Protein AF-A0A7R9TFL1-F1 (afdb_monomer_lite)

Organism: Micromonas pusilla (NCBI:txid38833)

Secondary structure (DSSP, 8-state):
-PPPEEEEEEETT-----HHHHH-TT--S---S-EEEEEETT---HHHHHTT---EEEEEEE-TTBSS-EE-HHHHHHTTPPEEEEEPPEEETTEEEPPEEEEEEEEEEE-SS-SS---EEEEEEEEE-----TTSSEEE-HHHHTTSSEEEEE--SSGGG-EEEEEEE--HHHHTTTSS----PPEEPTTS-EEEEEEETTEEEEEE--SS-SS----HHHHHHTT---TT---S------EEEEEE--GGG-STT-SS---HHHHHHHHHHHHHHHHHHHHHHTSSS-EEEEEEE--EE-STTTGGGGGGPPTT-EE-HHHHHHHHHHHHTT--GGGTTEEEETTSPBPP-

InterPro domains:
  IPR002347 Short-chain dehydrogenase/reductase SDR [PF00106] (253-311)
  IPR002347 Short-chain dehydrogenase/reductase SDR [PR00081] (118-135)
  IPR002347 Short-chain dehydrogenase/reductase SDR [PR00081] (266-285)
  IPR002347 Short-chain dehydrogenase/reductase SDR [PR00081] (289-306)
  IPR021109 Aspartic peptidase domain superfamily [G3DSA:2.40.70.10] (24-159)
  IPR021109 Aspartic peptidase domain superfamily [SSF50630] (193-229)
  IPR036291 NAD(P)-binding domain superfamily [SSF51735] (239-353)
  IPR051468 Fungal Secondary Metabolite SDRs [PTHR43544] (238-353)

Foldseek 3Di:
DDDFAFADKDFAPPDPDFPLCVQDVDFDPDQQFRKFKKKLQAWDFPVCVVVVHGIGIFIAGEWQQFAFWEFEPSLCVRRVWDFPAKAPWAAGPVGIFHIATKTWSAWIWTDDDDDPHTDIDGRHIHGHGNDDDRSGRTYHYPVNLVCAQHKDWDCDPDRRGTMIITTNHDDVVVVVVVPDDDDDDWDQDPRRFTWDWDAAQNDIDTATPTSGHPDRDDDPVRCVVSVNPDPDPPDDDPFDDAAEAEAEAALLLAPPPPPDDDPVVNNVVRVVVLVVQLVLLVVQLPDPRRYAYEYEHLFAEPDPVCVVPCPPQDPPRYHYPVLSVVLVVVVRVPDGNVCGSFYAYSVRHGRHD

Sequence (353 aa):
MSTPVRGASQRAGDNSGGVASALTSAAGAGSVYVAITLGLPDRSTKSQRERGVKGVELDFCVDTACSTNFILPQVAYGLDMQIVGTSPAGQGATGAVSAGQEMLLGTAKLGGNGDDGVAAITGLSAGVVPVPAPGTAGILGRSFLNCFGAVAFEWGGDRERARVDFWQAFDYAEAEKEGGLEIFALNELPCGLLAVGVTVNGVSMPALVDTGAPQTIINKAAAERAGVVVGGESGESGGGCHAIVANLSARVSSVGDNGMGGWYAYRASKTALNQLTKNMSIEFGRKKHPVAFVLLHPGTVATDLSAPFRRNVPEGKLFSVERAASQLLGIIGKKRLADSGTFVDWQDETIVW

pLDDT: mean 79.29, std 15.96, range [31.75, 98.38]

Structure (mmCIF, N/CA/C/O backbone):
data_AF-A0A7R9TFL1-F1
#
_entry.id   AF-A0A7R9TFL1-F1
#
loop_
_atom_site.group_PDB
_atom_site.id
_atom_site.type_symbol
_atom_site.label_atom_id
_atom_site.label_alt_id
_atom_site.label_comp_id
_atom_site.label_asym_id
_atom_site.label_entity_id
_atom_site.label_seq_id
_atom_site.pdbx_PDB_ins_code
_atom_site.Cartn_x
_atom_site.Cartn_y
_atom_site.Cartn_z
_atom_site.occupancy
_atom_site.B_iso_or_equiv
_atom_site.auth_seq_id
_atom_site.auth_comp_id
_atom_site.auth_asym_id
_atom_site.auth_atom_id
_atom_site.pdbx_PDB_model_num
ATOM 1 N N . MET A 1 1 ? 46.630 4.840 -1.457 1.00 43.94 1 MET A N 1
ATOM 2 C CA . MET A 1 1 ? 45.322 5.269 -0.933 1.00 43.94 1 MET A CA 1
ATOM 3 C C . MET A 1 1 ? 44.539 5.796 -2.115 1.00 43.94 1 MET A C 1
ATOM 5 O O . MET A 1 1 ? 44.926 6.810 -2.678 1.00 43.94 1 MET A O 1
ATOM 9 N N . SER A 1 2 ? 43.580 5.017 -2.609 1.00 49.16 2 SER A N 1
ATOM 10 C CA . SER A 1 2 ? 42.678 5.449 -3.677 1.00 49.16 2 SER A CA 1
ATOM 11 C C . SER A 1 2 ? 41.547 6.241 -3.039 1.00 49.16 2 SER A C 1
ATOM 13 O O . SER A 1 2 ? 40.861 5.703 -2.176 1.00 49.16 2 SER A O 1
ATOM 15 N N . THR A 1 3 ? 41.363 7.491 -3.449 1.00 53.59 3 THR A N 1
ATOM 16 C CA . THR A 1 3 ? 40.237 8.323 -3.017 1.00 53.59 3 THR A CA 1
ATOM 17 C C . THR A 1 3 ? 38.915 7.582 -3.267 1.00 53.59 3 THR A C 1
ATOM 19 O O . THR A 1 3 ? 38.760 7.022 -4.359 1.00 53.59 3 THR A O 1
ATOM 22 N N . PRO A 1 4 ? 37.968 7.558 -2.309 1.00 62.03 4 PRO A N 1
ATOM 23 C CA . PRO A 1 4 ? 36.635 7.003 -2.526 1.00 62.03 4 PRO A CA 1
ATOM 24 C C . PRO A 1 4 ? 36.009 7.582 -3.799 1.00 62.03 4 PRO A C 1
ATOM 26 O O . PRO A 1 4 ? 35.970 8.800 -3.987 1.00 62.03 4 PRO A O 1
ATOM 29 N N . VAL A 1 5 ? 35.535 6.715 -4.694 1.00 64.56 5 VAL A N 1
ATOM 30 C CA . VAL A 1 5 ? 34.951 7.148 -5.970 1.00 64.56 5 VAL A CA 1
ATOM 31 C C . VAL A 1 5 ? 33.444 7.235 -5.789 1.00 64.56 5 VAL A C 1
ATOM 33 O O . VAL A 1 5 ? 32.740 6.217 -5.815 1.00 64.56 5 VAL A O 1
ATOM 36 N N . ARG A 1 6 ? 32.944 8.461 -5.586 1.00 64.94 6 ARG A N 1
ATOM 37 C CA . ARG A 1 6 ? 31.503 8.732 -5.603 1.00 64.94 6 ARG A CA 1
ATOM 38 C C . ARG A 1 6 ? 30.958 8.344 -6.973 1.00 64.94 6 ARG A C 1
ATOM 40 O O . ARG A 1 6 ? 31.435 8.822 -7.996 1.00 64.94 6 ARG A O 1
ATOM 47 N N . GLY A 1 7 ? 30.012 7.414 -6.959 1.00 61.94 7 GLY A N 1
ATOM 48 C CA . GLY A 1 7 ? 29.455 6.792 -8.146 1.00 61.94 7 GLY A CA 1
ATOM 49 C C . GLY A 1 7 ? 28.298 7.586 -8.723 1.00 61.94 7 GLY A C 1
ATOM 50 O O . GLY A 1 7 ? 28.309 7.787 -9.922 1.00 61.94 7 GLY A O 1
ATOM 51 N N . ALA A 1 8 ? 27.323 7.984 -7.899 1.00 72.25 8 ALA A N 1
ATOM 52 C CA . ALA A 1 8 ? 26.168 8.808 -8.277 1.00 72.25 8 ALA A CA 1
ATOM 53 C C . ALA A 1 8 ? 25.414 9.304 -7.026 1.00 72.25 8 ALA A C 1
ATOM 55 O O . ALA A 1 8 ? 25.633 8.809 -5.918 1.00 72.25 8 ALA A O 1
ATOM 56 N N . SER A 1 9 ? 24.494 10.250 -7.211 1.00 71.19 9 SER A N 1
ATOM 57 C CA . SER A 1 9 ? 23.617 10.800 -6.171 1.00 71.19 9 SER A CA 1
ATOM 58 C C . SER A 1 9 ? 22.234 11.074 -6.755 1.00 71.19 9 SER A C 1
ATOM 60 O O . SER A 1 9 ? 22.153 11.658 -7.831 1.00 71.19 9 SER A O 1
ATOM 62 N N . GLN A 1 10 ? 21.159 10.749 -6.036 1.00 72.94 10 GLN A N 1
ATOM 63 C CA . GLN A 1 10 ? 19.792 11.132 -6.421 1.00 72.94 10 GLN A CA 1
ATOM 64 C C . GLN A 1 10 ? 18.999 11.654 -5.219 1.00 72.94 10 GLN A C 1
ATOM 66 O O . GLN A 1 10 ? 19.138 11.136 -4.108 1.00 72.94 10 GLN A O 1
ATOM 71 N N . ARG A 1 11 ? 18.172 12.682 -5.440 1.00 67.69 11 ARG A N 1
ATOM 72 C CA . ARG A 1 11 ? 17.227 13.202 -4.442 1.00 67.69 11 ARG A CA 1
ATOM 73 C C . ARG A 1 11 ? 15.836 12.633 -4.677 1.00 67.69 11 ARG A C 1
ATOM 75 O O . ARG A 1 11 ? 15.420 12.431 -5.816 1.00 67.69 11 ARG A O 1
ATOM 82 N N . ALA A 1 12 ? 15.103 12.418 -3.593 1.00 58.38 12 ALA A N 1
ATOM 83 C CA . ALA A 1 12 ? 13.694 12.078 -3.670 1.00 58.38 12 ALA A CA 1
ATOM 84 C C . ALA A 1 12 ? 12.911 13.266 -4.257 1.00 58.38 12 ALA A C 1
ATOM 86 O O . ALA A 1 12 ? 12.915 14.352 -3.687 1.00 58.38 12 ALA A O 1
ATOM 87 N N . GLY A 1 13 ? 12.223 13.059 -5.384 1.00 51.22 13 GLY A N 1
ATOM 88 C CA . GLY A 1 13 ? 11.325 14.064 -5.966 1.00 51.22 13 GLY A CA 1
ATOM 89 C C . GLY A 1 13 ? 11.868 14.880 -7.145 1.00 51.22 13 GLY A C 1
ATOM 90 O O . GLY A 1 13 ? 11.082 15.616 -7.733 1.00 51.22 13 GLY A O 1
ATOM 91 N N . ASP A 1 14 ? 13.119 14.690 -7.586 1.00 47.59 14 ASP A N 1
ATOM 92 C CA . ASP A 1 14 ? 13.674 15.321 -8.811 1.00 47.59 14 ASP A CA 1
ATOM 93 C C . ASP A 1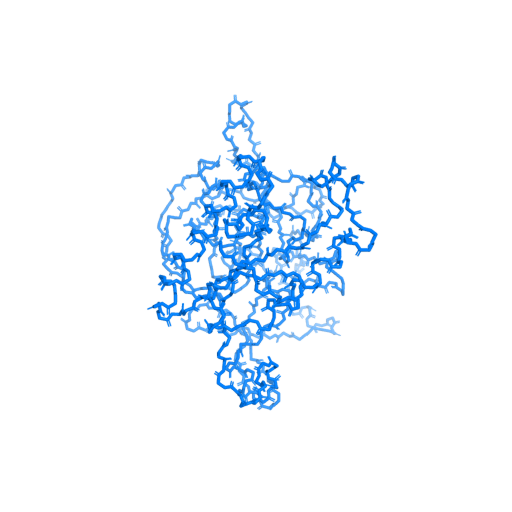 14 ? 13.081 14.741 -10.127 1.00 47.59 14 ASP A C 1
ATOM 95 O O . ASP A 1 14 ? 13.621 14.902 -11.224 1.00 47.59 14 ASP A O 1
ATOM 99 N N . ASN A 1 15 ? 11.929 14.069 -10.039 1.00 50.97 15 ASN A N 1
ATOM 100 C CA . ASN A 1 15 ? 11.308 13.337 -11.134 1.00 50.97 15 ASN A CA 1
ATOM 101 C C . ASN A 1 15 ? 10.737 14.263 -12.207 1.00 50.97 15 ASN A C 1
ATOM 103 O O . ASN A 1 15 ? 9.603 14.743 -12.130 1.00 50.97 15 ASN A O 1
ATOM 107 N N . SER A 1 16 ? 11.484 14.400 -13.297 1.00 41.16 16 SER A N 1
ATOM 108 C CA . SER A 1 16 ? 10.982 14.918 -14.565 1.00 41.16 16 SER A CA 1
ATOM 109 C C . SER A 1 16 ? 10.258 13.816 -15.359 1.00 41.16 16 SER A C 1
ATOM 111 O O . SER A 1 16 ? 10.758 13.281 -16.337 1.00 41.16 16 SER A O 1
ATOM 113 N N . GLY A 1 17 ? 9.033 13.466 -14.951 1.00 46.97 17 GLY A N 1
ATOM 114 C CA . GLY A 1 17 ? 8.063 12.808 -15.847 1.00 46.97 17 GLY A CA 1
ATOM 115 C C . GLY A 1 17 ? 8.455 11.434 -16.419 1.00 46.97 17 GLY A C 1
ATOM 116 O O . GLY A 1 17 ? 8.302 11.202 -17.620 1.00 46.97 17 GLY A O 1
ATOM 117 N N . GLY A 1 18 ? 8.908 10.507 -15.570 1.00 46.00 18 GLY A N 1
ATOM 118 C CA . GLY A 1 18 ? 9.269 9.141 -15.961 1.00 46.00 18 GLY A CA 1
ATOM 119 C C . GLY A 1 18 ? 8.111 8.309 -16.541 1.00 46.00 18 GLY A C 1
ATOM 120 O O . GLY A 1 18 ? 6.936 8.455 -16.180 1.00 46.00 18 GLY A O 1
ATOM 121 N N . VAL A 1 19 ? 8.465 7.366 -17.422 1.00 50.53 19 VAL A N 1
ATOM 122 C CA . VAL A 1 19 ? 7.563 6.483 -18.195 1.00 50.53 19 VAL A CA 1
ATOM 123 C C . VAL A 1 19 ? 6.693 5.593 -17.286 1.00 50.53 19 VAL A C 1
ATOM 125 O O . VAL A 1 19 ? 5.610 5.156 -17.681 1.00 50.53 19 VAL A O 1
ATOM 128 N N . ALA A 1 20 ? 7.126 5.372 -16.040 1.00 43.72 20 ALA A N 1
ATOM 129 C CA . ALA A 1 20 ? 6.376 4.638 -15.023 1.00 43.72 20 ALA A CA 1
ATOM 130 C C . ALA A 1 20 ? 5.015 5.290 -14.703 1.00 43.72 20 ALA A C 1
ATOM 132 O O . ALA A 1 20 ? 4.026 4.572 -14.542 1.00 43.72 20 ALA A O 1
ATOM 133 N N . SER A 1 21 ? 4.924 6.626 -14.707 1.00 42.88 21 SER A N 1
ATOM 134 C CA . SER A 1 21 ? 3.665 7.356 -14.470 1.00 42.88 21 SER A CA 1
ATOM 135 C C . SER A 1 21 ? 2.638 7.169 -15.598 1.00 42.88 21 SER A C 1
ATOM 137 O O . SER A 1 21 ? 1.439 7.099 -15.345 1.00 42.88 21 SER A O 1
ATOM 139 N N . ALA A 1 22 ? 3.099 7.007 -16.845 1.00 44.72 22 ALA A N 1
ATOM 140 C CA . ALA A 1 22 ? 2.239 6.777 -18.008 1.00 44.72 22 ALA A CA 1
ATOM 141 C C . ALA A 1 22 ? 1.742 5.321 -18.107 1.00 44.72 22 ALA A C 1
ATOM 143 O O . ALA A 1 22 ? 0.690 5.062 -18.690 1.00 44.72 22 ALA A O 1
ATOM 144 N N . LEU A 1 23 ? 2.494 4.368 -17.543 1.00 45.16 23 LEU A N 1
ATOM 145 C CA . LEU A 1 23 ? 2.168 2.935 -17.538 1.00 45.16 23 LEU A CA 1
ATOM 146 C C . LEU A 1 23 ? 1.362 2.497 -16.306 1.00 45.16 23 LEU A C 1
ATOM 148 O O . LEU A 1 23 ? 0.775 1.415 -16.311 1.00 45.16 23 LEU A O 1
ATOM 152 N N . THR A 1 24 ? 1.324 3.315 -15.254 1.00 44.97 24 THR A N 1
ATOM 153 C CA . THR A 1 24 ? 0.598 3.039 -14.011 1.00 44.97 24 THR A CA 1
ATOM 154 C C . THR A 1 24 ? -0.512 4.078 -13.852 1.00 44.97 24 THR A C 1
ATOM 156 O O . THR A 1 24 ? -0.327 5.143 -13.278 1.00 44.97 24 THR A O 1
ATOM 159 N N . SER A 1 25 ? -1.695 3.805 -14.407 1.00 34.78 25 SER A N 1
ATOM 160 C CA . SER A 1 25 ? -2.827 4.748 -14.491 1.00 34.78 25 SER A CA 1
ATOM 161 C C . SER A 1 25 ? -3.487 5.113 -13.140 1.00 34.78 25 SER A C 1
ATOM 163 O O . SER A 1 25 ? -4.703 5.287 -13.087 1.00 34.78 25 SER A O 1
ATOM 165 N N . ALA A 1 26 ? -2.742 5.177 -12.032 1.00 36.78 26 ALA A N 1
ATOM 166 C CA . ALA A 1 26 ? -3.296 5.324 -10.684 1.00 36.78 26 ALA A CA 1
ATOM 167 C C . ALA A 1 26 ? -2.352 5.948 -9.630 1.00 36.78 26 ALA A C 1
ATOM 169 O O . ALA A 1 26 ? -2.562 5.728 -8.438 1.00 36.78 26 ALA A O 1
ATOM 170 N N . ALA A 1 27 ? -1.324 6.715 -10.001 1.00 36.03 27 ALA A N 1
ATOM 171 C CA . ALA A 1 27 ? -0.461 7.357 -9.004 1.00 36.03 27 ALA A CA 1
ATOM 172 C C . ALA A 1 27 ? -0.928 8.791 -8.695 1.00 36.03 27 ALA A C 1
ATOM 174 O O . ALA A 1 27 ? -0.616 9.734 -9.420 1.00 36.03 27 ALA A O 1
ATOM 175 N N . GLY A 1 28 ? -1.702 8.956 -7.618 1.00 33.22 28 GLY A N 1
ATOM 176 C CA . GLY A 1 28 ? -1.888 10.262 -6.980 1.00 33.22 28 GLY A CA 1
ATOM 177 C C . GLY A 1 28 ? -0.568 10.779 -6.392 1.00 33.22 28 GLY A C 1
ATOM 178 O O . GLY A 1 28 ? 0.325 9.994 -6.073 1.00 33.22 28 GLY A O 1
ATOM 179 N N . ALA A 1 29 ? -0.441 12.100 -6.257 1.00 31.75 29 ALA A N 1
ATOM 180 C CA . ALA A 1 29 ? 0.729 12.736 -5.659 1.00 31.75 29 ALA A CA 1
ATOM 181 C C . ALA A 1 29 ? 0.957 12.235 -4.219 1.00 31.75 29 ALA A C 1
ATOM 183 O O . ALA A 1 29 ? 0.053 12.305 -3.386 1.00 31.75 29 ALA A O 1
ATOM 184 N N . GLY A 1 30 ? 2.174 11.753 -3.944 1.00 42.53 30 GLY A N 1
ATOM 185 C CA . GLY A 1 30 ? 2.625 11.343 -2.613 1.00 42.53 30 GLY A CA 1
ATOM 186 C C . GLY A 1 30 ? 3.050 9.877 -2.520 1.00 42.53 30 GLY A C 1
ATOM 187 O O . GLY A 1 30 ? 2.452 9.114 -1.763 1.00 42.53 30 GLY A O 1
ATOM 188 N N . SER A 1 31 ? 4.101 9.473 -3.245 1.00 45.41 31 SER A N 1
ATOM 189 C CA . SER A 1 31 ? 4.807 8.241 -2.874 1.00 45.41 31 SER A CA 1
ATOM 190 C C . SER A 1 31 ? 5.497 8.461 -1.526 1.00 45.41 31 SER A C 1
ATOM 192 O O . SER A 1 31 ? 6.178 9.460 -1.309 1.00 45.41 31 SER A O 1
ATOM 194 N N . VAL A 1 32 ? 5.267 7.539 -0.596 1.00 51.12 32 VAL A N 1
ATOM 195 C CA . VAL A 1 32 ? 5.825 7.535 0.766 1.00 51.12 32 VAL A CA 1
ATOM 196 C C . VAL A 1 32 ? 7.245 6.934 0.786 1.00 51.12 32 VAL A C 1
ATOM 198 O O . VAL A 1 32 ? 7.945 7.051 1.787 1.00 51.12 32 VAL A O 1
ATOM 201 N N . TYR A 1 33 ? 7.669 6.327 -0.326 1.00 62.47 33 TYR A N 1
ATOM 202 C CA . TYR A 1 33 ? 8.901 5.556 -0.480 1.00 62.47 33 TYR A CA 1
ATOM 203 C C . TYR A 1 33 ? 10.007 6.389 -1.132 1.00 62.47 33 TYR A C 1
ATOM 205 O O . TYR A 1 33 ? 9.731 7.184 -2.033 1.00 62.47 33 TYR A O 1
ATOM 213 N N . VAL A 1 34 ? 11.267 6.154 -0.746 1.00 69.19 34 VAL A N 1
ATOM 214 C CA . VAL A 1 34 ? 12.402 6.648 -1.537 1.00 69.19 34 VAL A CA 1
ATOM 215 C C . VAL A 1 34 ? 12.450 5.883 -2.845 1.00 69.19 34 VAL A C 1
ATOM 217 O O . VAL A 1 34 ? 12.649 4.666 -2.875 1.00 69.19 34 VAL A O 1
ATOM 220 N N . ALA A 1 35 ? 12.240 6.627 -3.924 1.00 76.88 35 ALA A N 1
ATOM 221 C CA . ALA A 1 35 ? 12.377 6.143 -5.278 1.00 76.88 35 ALA A CA 1
ATOM 222 C C . ALA A 1 35 ? 13.648 6.715 -5.903 1.00 76.88 35 ALA A C 1
ATOM 224 O O . ALA A 1 35 ? 14.001 7.870 -5.662 1.00 76.88 35 ALA A O 1
ATOM 225 N N . ILE A 1 36 ? 14.312 5.897 -6.712 1.00 78.88 36 ILE A N 1
ATOM 226 C CA . ILE A 1 36 ? 15.407 6.322 -7.580 1.00 78.88 36 ILE A CA 1
ATOM 227 C C . ILE A 1 36 ? 15.015 6.087 -9.030 1.00 78.88 36 ILE A C 1
ATOM 229 O O . ILE A 1 36 ? 14.335 5.108 -9.350 1.00 78.88 36 ILE A O 1
ATOM 233 N N . THR A 1 37 ? 15.494 6.949 -9.912 1.00 81.88 37 THR A N 1
ATOM 234 C CA . THR A 1 37 ? 15.310 6.799 -11.349 1.00 81.88 37 THR A CA 1
ATOM 235 C C . THR A 1 37 ? 16.454 5.969 -11.930 1.00 81.88 37 THR A C 1
ATOM 237 O O . THR A 1 37 ? 17.640 6.268 -11.738 1.00 81.88 37 THR A O 1
ATOM 240 N N . LEU A 1 38 ? 16.090 4.917 -12.666 1.00 83.25 38 LEU A N 1
ATOM 241 C CA . LEU A 1 38 ? 16.986 4.143 -13.517 1.00 83.25 38 LEU A CA 1
ATOM 242 C C . LEU A 1 38 ? 16.724 4.462 -14.988 1.00 83.25 38 LEU A C 1
ATOM 244 O O . LEU A 1 38 ? 15.630 4.229 -15.507 1.00 83.25 38 LEU A O 1
ATOM 248 N N . GLY A 1 39 ? 17.766 4.917 -15.677 1.00 83.88 39 GLY A N 1
ATOM 249 C CA . GLY A 1 39 ? 17.815 4.971 -17.130 1.00 83.88 39 GLY A CA 1
ATOM 250 C C . GLY A 1 39 ? 18.155 3.598 -17.704 1.00 83.88 39 GLY A C 1
ATOM 251 O O . GLY A 1 39 ? 19.209 3.035 -17.412 1.00 83.88 39 GLY A O 1
ATOM 252 N N . LEU A 1 40 ? 17.282 3.061 -18.550 1.00 86.00 40 LEU A N 1
ATOM 253 C CA . LEU A 1 40 ? 17.455 1.799 -19.265 1.00 86.00 40 LEU A CA 1
ATOM 254 C C . LEU A 1 40 ? 17.687 2.094 -20.760 1.00 86.00 40 LEU A C 1
ATOM 256 O O . LEU A 1 40 ? 16.730 2.095 -21.543 1.00 86.00 40 LEU A O 1
ATOM 260 N N . PRO A 1 41 ? 18.936 2.375 -21.189 1.00 81.38 41 PRO A N 1
ATOM 261 C CA . PRO A 1 41 ? 19.252 2.782 -22.565 1.00 81.38 41 PRO A CA 1
ATOM 262 C C . PRO A 1 41 ? 18.864 1.740 -23.622 1.00 81.38 41 PRO A C 1
ATOM 264 O O . PRO A 1 41 ? 18.511 2.094 -24.745 1.00 81.38 41 PRO A O 1
ATOM 267 N N . ASP A 1 42 ? 18.881 0.459 -23.255 1.00 81.06 42 ASP A N 1
ATOM 268 C CA . ASP A 1 42 ? 18.601 -0.654 -24.168 1.00 81.06 42 ASP A CA 1
ATOM 269 C C . ASP A 1 42 ? 17.112 -1.041 -24.209 1.00 81.06 42 ASP A C 1
ATOM 271 O O . ASP A 1 42 ? 16.729 -2.009 -24.876 1.00 81.06 42 ASP A O 1
ATOM 275 N N . ARG A 1 43 ? 16.255 -0.308 -23.486 1.00 85.81 43 ARG A N 1
ATOM 276 C CA . ARG A 1 43 ? 14.818 -0.580 -23.362 1.00 85.81 43 ARG A CA 1
ATOM 277 C C . ARG A 1 43 ? 13.987 0.535 -23.980 1.00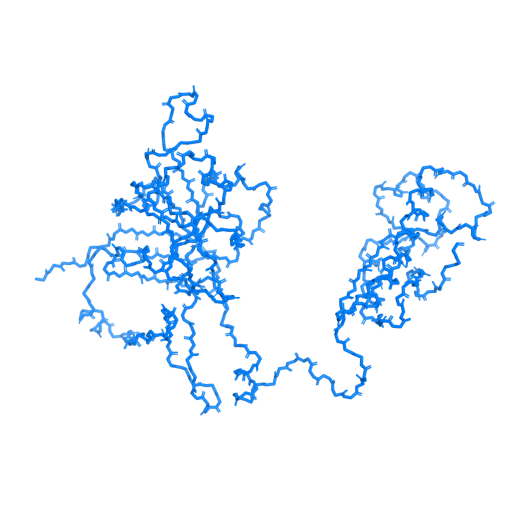 85.81 43 ARG A C 1
ATOM 279 O O . ARG A 1 43 ? 14.442 1.654 -24.175 1.00 85.81 43 ARG A O 1
ATOM 286 N N . SER A 1 44 ? 12.771 0.191 -24.381 1.00 83.88 44 SER A N 1
ATOM 287 C CA . SER A 1 44 ? 11.844 1.091 -25.074 1.00 83.88 44 SER A CA 1
ATOM 288 C C . SER A 1 44 ? 10.424 0.596 -24.873 1.00 83.88 44 SER A C 1
ATOM 290 O O . SER A 1 44 ? 10.190 -0.609 -24.832 1.00 83.88 44 SER A O 1
ATOM 292 N N . THR A 1 45 ? 9.467 1.511 -24.769 1.00 83.19 45 THR A N 1
ATOM 293 C CA . THR A 1 45 ? 8.038 1.177 -24.829 1.00 83.19 45 THR A CA 1
ATOM 294 C C . THR A 1 45 ? 7.627 0.785 -26.245 1.00 83.19 45 THR A C 1
ATOM 296 O O . THR A 1 45 ? 8.305 1.127 -27.216 1.00 83.19 45 THR A O 1
ATOM 299 N N . LYS A 1 46 ? 6.470 0.129 -26.393 1.00 80.50 46 LYS A N 1
ATOM 300 C CA . LYS A 1 46 ? 5.911 -0.210 -27.713 1.00 80.50 46 LYS A CA 1
ATOM 301 C C . LYS A 1 46 ? 5.845 1.003 -28.657 1.00 80.50 46 LYS A C 1
ATOM 303 O O . LYS A 1 46 ? 6.338 0.927 -29.777 1.00 80.50 46 LYS A O 1
ATOM 308 N N . SER A 1 47 ? 5.321 2.131 -28.173 1.00 80.00 47 SER A N 1
ATOM 309 C CA . SER A 1 47 ? 5.211 3.371 -28.957 1.00 80.00 47 SER A CA 1
ATOM 310 C C . SER A 1 47 ? 6.577 3.940 -29.372 1.00 80.00 47 SER A C 1
ATOM 312 O O . SER A 1 47 ? 6.738 4.424 -30.490 1.00 80.00 47 SER A O 1
ATOM 314 N N . GLN A 1 48 ? 7.592 3.859 -28.504 1.00 81.12 48 GLN A N 1
ATOM 315 C CA . GLN A 1 48 ? 8.954 4.276 -28.856 1.00 81.12 48 GLN A CA 1
ATOM 316 C C . GLN A 1 48 ? 9.583 3.346 -29.899 1.00 81.12 48 GLN A C 1
ATOM 318 O O . GLN A 1 48 ? 10.207 3.841 -30.837 1.00 81.12 48 GLN A O 1
ATOM 323 N N . ARG A 1 49 ? 9.370 2.026 -29.792 1.00 84.81 49 ARG A N 1
ATOM 324 C CA . ARG A 1 49 ? 9.855 1.046 -30.781 1.00 84.81 49 ARG A CA 1
ATOM 325 C C . ARG A 1 49 ? 9.277 1.298 -32.168 1.00 84.81 49 ARG A C 1
ATOM 327 O O . ARG A 1 49 ? 10.028 1.286 -33.136 1.00 84.81 49 ARG A O 1
ATOM 334 N N . GLU A 1 50 ? 7.982 1.599 -32.257 1.00 85.19 50 GLU A N 1
ATOM 335 C CA . GLU A 1 50 ? 7.312 1.970 -33.516 1.00 85.19 50 GLU A CA 1
ATOM 336 C C . GLU A 1 50 ? 7.923 3.227 -34.160 1.00 85.19 50 GLU A C 1
ATOM 338 O O . GLU A 1 50 ? 7.897 3.382 -35.377 1.00 85.19 50 GLU A O 1
ATOM 343 N N . ARG A 1 51 ? 8.534 4.102 -33.352 1.00 84.94 51 ARG A N 1
ATOM 344 C CA . ARG A 1 51 ? 9.244 5.313 -33.789 1.00 84.94 51 ARG A CA 1
ATOM 345 C C . ARG A 1 51 ? 10.761 5.123 -33.931 1.00 84.94 51 ARG A C 1
ATOM 347 O O . ARG A 1 51 ? 11.459 6.098 -34.195 1.00 84.94 51 ARG A O 1
ATOM 354 N N . GLY A 1 52 ? 11.285 3.912 -33.721 1.00 81.31 52 GLY A N 1
ATOM 355 C CA . GLY A 1 52 ? 12.723 3.620 -33.753 1.00 81.31 52 GLY A CA 1
ATOM 356 C C . GLY A 1 52 ? 13.534 4.229 -32.599 1.00 81.31 52 GLY A C 1
ATOM 357 O O . GLY A 1 52 ? 14.752 4.346 -32.705 1.00 81.31 52 GLY A O 1
ATOM 358 N N . VAL A 1 53 ? 12.882 4.629 -31.504 1.00 80.81 53 VAL A N 1
ATOM 359 C CA . VAL A 1 53 ? 13.507 5.282 -30.342 1.00 80.81 53 VAL A CA 1
ATOM 360 C C . VAL A 1 53 ? 13.830 4.254 -29.251 1.00 80.81 53 VAL A C 1
ATOM 362 O O . VAL A 1 53 ? 13.032 3.356 -28.976 1.00 80.81 53 VAL A O 1
ATOM 365 N N . LYS A 1 54 ? 14.991 4.410 -28.602 1.00 79.12 54 LYS A N 1
ATOM 366 C CA . LYS A 1 54 ? 15.438 3.627 -27.437 1.00 79.12 54 LYS A CA 1
ATOM 367 C C . LYS A 1 54 ? 15.735 4.538 -26.245 1.00 79.12 54 LYS A C 1
ATOM 369 O O . LYS A 1 54 ? 15.951 5.732 -26.428 1.00 79.12 54 LYS A O 1
ATOM 374 N N . GLY A 1 55 ? 15.760 3.954 -25.054 1.00 80.56 55 GLY A N 1
ATOM 375 C CA . GLY A 1 55 ? 15.926 4.649 -23.786 1.00 80.56 55 GLY A CA 1
ATOM 376 C C . GLY A 1 55 ? 14.587 4.877 -23.092 1.00 80.56 55 GLY A C 1
ATOM 377 O O . GLY A 1 55 ? 13.667 5.483 -23.649 1.00 80.56 55 GLY A O 1
ATOM 378 N N . VAL A 1 56 ? 14.487 4.390 -21.859 1.00 82.12 56 VAL A N 1
ATOM 379 C CA . VAL A 1 56 ? 13.402 4.726 -20.929 1.00 82.12 56 VAL A CA 1
ATOM 380 C C . VAL A 1 56 ? 13.983 5.049 -19.570 1.00 82.12 56 VAL A C 1
ATOM 382 O O . VAL A 1 56 ? 14.992 4.472 -19.177 1.00 82.12 56 VAL A O 1
ATOM 385 N N . GLU A 1 57 ? 13.312 5.928 -18.847 1.00 82.38 57 GLU A N 1
ATOM 386 C CA . GLU A 1 57 ? 13.593 6.198 -17.445 1.00 82.38 57 GLU A CA 1
ATOM 387 C C . GLU A 1 57 ? 12.415 5.712 -16.613 1.00 82.38 57 GLU A C 1
ATOM 389 O O . GLU A 1 57 ? 11.247 5.953 -16.948 1.00 82.38 57 GLU A O 1
ATOM 394 N N . LEU A 1 58 ? 12.737 4.955 -15.569 1.00 81.81 58 LEU A N 1
ATOM 395 C CA . LEU A 1 58 ? 11.771 4.315 -14.695 1.00 81.81 58 LEU A CA 1
ATOM 396 C C . LEU A 1 58 ? 12.183 4.508 -13.251 1.00 81.81 58 LEU A C 1
ATOM 398 O O . LEU A 1 58 ? 13.341 4.307 -12.890 1.00 81.81 58 LEU A O 1
ATOM 402 N N . ASP A 1 59 ? 11.194 4.813 -12.432 1.00 82.00 59 ASP A N 1
ATOM 403 C CA . ASP A 1 59 ? 11.381 4.961 -11.001 1.00 82.00 59 ASP A CA 1
ATOM 404 C C . ASP A 1 59 ? 11.226 3.616 -10.314 1.00 82.00 59 ASP A C 1
ATOM 406 O O . ASP A 1 59 ? 10.301 2.868 -10.619 1.00 82.00 59 ASP A O 1
ATOM 410 N N . PHE A 1 60 ? 12.096 3.313 -9.363 1.00 83.81 60 PHE A N 1
ATOM 411 C CA . PHE A 1 60 ? 12.010 2.120 -8.532 1.00 83.81 60 PHE A CA 1
ATOM 412 C C . PHE A 1 60 ? 12.102 2.509 -7.064 1.00 83.81 60 PHE A C 1
ATOM 414 O O . PHE A 1 60 ? 12.939 3.331 -6.700 1.00 83.81 60 PHE A O 1
ATOM 421 N N . CYS A 1 61 ? 11.281 1.889 -6.217 1.00 83.25 61 CYS A N 1
ATOM 422 C CA . CYS A 1 61 ? 11.447 2.006 -4.770 1.00 83.25 61 CYS A CA 1
ATOM 423 C C . CYS A 1 61 ? 12.703 1.247 -4.332 1.00 83.25 61 CYS A C 1
ATOM 425 O O . CYS A 1 61 ? 12.947 0.144 -4.820 1.00 83.25 61 CYS A O 1
ATOM 427 N N . VAL A 1 62 ? 13.463 1.795 -3.387 1.00 83.38 62 VAL A N 1
ATOM 428 C CA . VAL A 1 62 ? 14.603 1.095 -2.780 1.00 83.38 62 VAL A CA 1
ATOM 429 C C . VAL A 1 62 ? 14.176 0.474 -1.453 1.00 83.38 62 VAL A C 1
ATOM 431 O O . VAL A 1 62 ? 13.731 1.183 -0.551 1.00 83.38 62 VAL A O 1
ATOM 434 N N . ASP A 1 63 ? 14.336 -0.842 -1.319 1.00 86.12 63 ASP A N 1
ATOM 435 C CA . ASP A 1 63 ? 13.896 -1.594 -0.141 1.00 86.12 63 ASP A CA 1
ATOM 436 C C . ASP A 1 63 ? 14.973 -2.582 0.334 1.00 86.12 63 ASP A C 1
ATOM 438 O O . ASP A 1 63 ? 15.197 -3.643 -0.254 1.00 86.12 63 ASP A O 1
ATOM 442 N N . THR A 1 64 ? 15.647 -2.247 1.433 1.00 86.31 64 THR A N 1
ATOM 443 C CA . THR A 1 64 ? 16.631 -3.124 2.085 1.00 86.31 64 THR A CA 1
ATOM 444 C C . THR A 1 64 ? 16.011 -4.346 2.772 1.00 86.31 64 THR A C 1
ATOM 446 O O . THR A 1 64 ? 16.720 -5.332 2.993 1.00 86.31 64 THR A O 1
ATOM 449 N N . ALA A 1 65 ? 14.703 -4.334 3.058 1.00 85.44 65 ALA A N 1
ATOM 450 C CA . ALA A 1 65 ? 13.947 -5.479 3.567 1.00 85.44 65 ALA A CA 1
ATOM 451 C C . ALA A 1 65 ? 13.429 -6.389 2.435 1.00 85.44 65 ALA A C 1
ATOM 453 O O . ALA A 1 65 ? 12.533 -7.216 2.637 1.00 85.44 65 ALA A O 1
ATOM 454 N N . CYS A 1 66 ? 14.047 -6.281 1.257 1.00 84.88 66 CYS A N 1
ATOM 455 C CA . CYS A 1 66 ? 13.820 -7.128 0.103 1.00 84.88 66 CYS A CA 1
ATOM 456 C C . CYS A 1 66 ? 15.150 -7.708 -0.410 1.00 84.88 66 CYS A C 1
ATOM 458 O O . CYS A 1 66 ? 16.102 -6.979 -0.690 1.00 84.88 66 CYS A O 1
ATOM 460 N N . SER A 1 67 ? 15.245 -9.034 -0.549 1.00 80.44 67 SER A N 1
ATOM 461 C CA . SER A 1 67 ? 16.489 -9.700 -0.971 1.00 80.44 67 SER A CA 1
ATOM 462 C C . SER A 1 67 ? 16.742 -9.644 -2.483 1.00 80.44 67 SER A C 1
ATOM 464 O O . SER A 1 67 ? 17.897 -9.677 -2.911 1.00 80.44 67 SER A O 1
ATOM 466 N N . THR A 1 68 ? 15.688 -9.516 -3.289 1.00 83.81 68 THR A N 1
ATOM 467 C CA . THR A 1 68 ? 15.739 -9.539 -4.760 1.00 83.81 68 THR A CA 1
ATOM 468 C C . THR A 1 68 ? 15.061 -8.318 -5.373 1.00 83.81 68 THR A C 1
ATOM 470 O O . THR A 1 68 ? 14.241 -7.666 -4.736 1.00 83.81 68 THR A O 1
ATOM 473 N N . ASN A 1 69 ? 15.361 -8.017 -6.635 1.00 88.56 69 ASN A N 1
ATOM 474 C CA . ASN A 1 69 ? 14.649 -6.978 -7.379 1.00 88.56 69 ASN A CA 1
ATOM 475 C C . ASN A 1 69 ? 13.304 -7.499 -7.902 1.00 88.56 69 ASN A C 1
ATOM 477 O O . ASN A 1 69 ? 13.215 -8.641 -8.364 1.00 88.56 69 ASN A O 1
ATOM 481 N N . PHE A 1 70 ? 12.293 -6.635 -7.928 1.00 88.19 70 PHE A N 1
ATOM 482 C CA . PHE A 1 70 ? 10.987 -6.911 -8.518 1.00 88.19 70 PHE A CA 1
ATOM 483 C C . PHE A 1 70 ? 10.575 -5.840 -9.514 1.00 88.19 70 PHE A C 1
ATOM 485 O O . PHE A 1 70 ? 10.877 -4.659 -9.349 1.00 88.19 70 PHE A O 1
ATOM 492 N N . ILE A 1 71 ? 9.823 -6.257 -10.526 1.00 87.94 71 ILE A N 1
ATOM 493 C CA . ILE A 1 71 ? 9.194 -5.365 -11.494 1.00 87.94 71 ILE A CA 1
ATOM 494 C C . ILE A 1 71 ? 7.713 -5.709 -11.643 1.00 87.94 71 ILE A C 1
ATOM 496 O O . ILE A 1 71 ? 7.321 -6.880 -11.650 1.00 87.94 71 ILE A O 1
ATOM 500 N N . LEU A 1 72 ? 6.878 -4.677 -11.763 1.00 87.25 72 LEU A N 1
ATOM 501 C CA . LEU A 1 72 ? 5.445 -4.851 -11.954 1.00 87.25 72 LEU A CA 1
ATOM 502 C C . LEU A 1 72 ? 5.160 -5.525 -13.307 1.00 87.25 72 LEU A C 1
ATOM 504 O O . LEU A 1 72 ? 5.737 -5.112 -14.320 1.00 87.25 72 LEU A O 1
ATOM 508 N N . PRO A 1 73 ? 4.214 -6.485 -13.374 1.00 84.75 73 PRO A N 1
ATOM 509 C CA . PRO A 1 73 ? 3.888 -7.185 -14.616 1.00 84.75 73 PRO A CA 1
ATOM 510 C C . PRO A 1 73 ? 3.573 -6.239 -15.781 1.00 84.75 73 PRO A C 1
ATOM 512 O O . PRO A 1 73 ? 4.131 -6.390 -16.864 1.00 84.75 73 PRO A O 1
ATOM 515 N N . GLN A 1 74 ? 2.753 -5.204 -15.556 1.00 83.69 74 GLN A N 1
ATOM 516 C CA . GLN A 1 74 ? 2.407 -4.236 -16.606 1.00 83.69 74 GLN A CA 1
ATOM 517 C C . GLN A 1 74 ? 3.622 -3.493 -17.183 1.00 83.69 74 GLN A C 1
ATOM 519 O O . GLN A 1 74 ? 3.657 -3.208 -18.380 1.00 83.69 74 GLN A O 1
ATOM 524 N N . VAL A 1 75 ? 4.631 -3.209 -16.356 1.00 85.88 75 VAL A N 1
ATOM 525 C CA . VAL A 1 75 ? 5.840 -2.506 -16.790 1.00 85.88 75 VAL A CA 1
ATOM 526 C C . VAL A 1 75 ? 6.740 -3.465 -17.557 1.00 85.88 75 VAL A C 1
ATOM 528 O O . VAL A 1 75 ? 7.170 -3.136 -18.661 1.00 85.88 75 VAL A O 1
ATOM 531 N N . ALA A 1 76 ? 6.945 -4.679 -17.039 1.00 86.69 76 ALA A N 1
ATOM 532 C CA . ALA A 1 76 ? 7.737 -5.703 -17.715 1.00 86.69 76 ALA A CA 1
ATOM 533 C C . ALA A 1 76 ? 7.198 -6.022 -19.119 1.00 86.69 76 ALA A C 1
ATOM 535 O O . ALA A 1 76 ? 7.954 -6.025 -20.094 1.00 86.69 76 ALA A O 1
ATOM 536 N N . TYR A 1 77 ? 5.880 -6.210 -19.243 1.00 83.50 77 TYR A N 1
ATOM 537 C CA . TYR A 1 77 ? 5.237 -6.451 -20.535 1.00 83.50 77 TYR A CA 1
ATOM 538 C C . TYR A 1 77 ? 5.271 -5.218 -21.448 1.00 83.50 77 TYR A C 1
ATOM 540 O O . TYR A 1 77 ? 5.487 -5.351 -22.652 1.00 83.50 77 TYR A O 1
ATOM 548 N N . GLY A 1 78 ? 5.119 -4.006 -20.901 1.00 84.81 78 GLY A N 1
ATOM 549 C CA . GLY A 1 78 ? 5.214 -2.764 -21.677 1.00 84.81 78 GLY A CA 1
ATOM 550 C C . GLY A 1 78 ? 6.593 -2.537 -22.314 1.00 84.81 78 GLY A C 1
ATOM 551 O O . GLY A 1 78 ? 6.693 -1.963 -23.406 1.00 84.81 78 GLY A O 1
ATOM 552 N N . LEU A 1 79 ? 7.649 -3.027 -21.661 1.00 85.19 79 LEU A N 1
ATOM 553 C CA . LEU A 1 79 ? 9.042 -2.913 -22.102 1.00 85.19 79 LEU A CA 1
ATOM 554 C C . LEU A 1 79 ? 9.528 -4.082 -22.967 1.00 85.19 79 LEU A C 1
ATOM 556 O O . LEU A 1 79 ? 10.660 -4.020 -23.441 1.00 85.19 79 LEU A O 1
ATOM 560 N N . ASP A 1 80 ? 8.687 -5.096 -23.203 1.00 80.44 80 ASP A N 1
ATOM 561 C CA . ASP A 1 80 ? 9.026 -6.290 -23.997 1.00 80.44 80 ASP A CA 1
ATOM 562 C C . ASP A 1 80 ? 10.287 -7.001 -23.479 1.00 80.44 80 ASP A C 1
ATOM 564 O O . ASP A 1 80 ? 11.244 -7.281 -24.203 1.00 80.44 80 ASP A O 1
ATOM 568 N N . MET A 1 81 ? 10.325 -7.204 -22.160 1.00 82.38 81 MET A N 1
ATOM 569 C CA . MET A 1 81 ? 11.478 -7.799 -21.496 1.00 82.38 81 MET A CA 1
ATOM 570 C C . MET A 1 81 ? 11.618 -9.288 -21.813 1.00 82.38 81 MET A C 1
ATOM 572 O O . MET A 1 81 ? 10.639 -10.026 -21.914 1.00 82.38 81 MET A O 1
ATOM 576 N N . GLN A 1 82 ? 12.869 -9.736 -21.907 1.00 77.31 82 GLN A N 1
ATOM 577 C CA . GLN A 1 82 ? 13.200 -11.140 -22.117 1.00 77.31 82 GLN A CA 1
ATOM 578 C C . GLN A 1 82 ? 13.234 -11.896 -20.791 1.00 77.31 82 GLN A C 1
ATOM 580 O O . GLN A 1 82 ? 13.883 -11.455 -19.837 1.00 77.31 82 GLN A O 1
ATOM 585 N N . ILE A 1 83 ? 12.595 -13.067 -20.781 1.00 81.62 83 ILE A N 1
ATOM 586 C CA . ILE A 1 83 ? 12.724 -14.045 -19.702 1.00 81.62 83 ILE A CA 1
ATOM 587 C C . ILE A 1 83 ? 14.125 -14.644 -19.787 1.00 81.62 83 ILE A C 1
ATOM 589 O O . ILE A 1 83 ? 14.490 -15.228 -20.807 1.00 81.62 83 ILE A O 1
ATOM 593 N N . VAL A 1 84 ? 14.892 -14.512 -18.712 1.00 82.94 84 VAL A N 1
ATOM 594 C CA . VAL A 1 84 ? 16.247 -15.075 -18.596 1.00 82.94 84 VAL A CA 1
ATOM 595 C C . VAL A 1 84 ? 16.333 -16.212 -17.589 1.00 82.94 84 VAL A C 1
ATOM 597 O O . VAL A 1 84 ? 17.344 -16.907 -17.536 1.00 82.94 84 VAL A O 1
ATOM 600 N N . GLY A 1 85 ? 15.261 -16.450 -16.834 1.00 82.75 85 GLY A N 1
ATOM 601 C CA . GLY A 1 85 ? 15.202 -17.546 -15.884 1.00 82.75 85 GLY A CA 1
ATOM 602 C C . GLY A 1 85 ? 13.920 -17.563 -15.066 1.00 82.75 85 GLY A C 1
ATOM 603 O O . GLY A 1 85 ? 12.897 -16.973 -15.424 1.00 82.75 85 GLY A O 1
ATOM 604 N N . THR A 1 86 ? 13.999 -18.257 -13.940 1.00 77.69 86 THR A N 1
ATOM 605 C CA . THR A 1 86 ? 12.952 -18.315 -12.923 1.00 77.69 86 THR A CA 1
ATOM 606 C C . THR A 1 86 ? 13.508 -17.760 -11.624 1.00 77.69 86 THR A C 1
ATOM 608 O O . THR A 1 86 ? 14.506 -18.274 -11.120 1.00 77.69 86 THR A O 1
ATOM 611 N N . SER A 1 87 ? 12.843 -16.761 -11.056 1.00 69.06 87 SER A N 1
ATOM 612 C CA . SER A 1 87 ? 13.169 -16.264 -9.726 1.00 69.06 87 SER A CA 1
ATOM 613 C C . SER A 1 87 ? 12.594 -17.222 -8.678 1.00 69.06 87 SER A C 1
ATOM 615 O O . SER A 1 87 ? 11.395 -17.528 -8.733 1.00 69.06 87 SER A O 1
ATOM 617 N N . PRO A 1 88 ? 13.406 -17.709 -7.724 1.00 66.56 88 PRO A N 1
ATOM 618 C CA . PRO A 1 88 ? 12.910 -18.523 -6.623 1.00 66.56 88 PRO A CA 1
ATOM 619 C C . PRO A 1 88 ? 11.942 -17.720 -5.745 1.00 66.56 88 PRO A C 1
ATOM 621 O O . PRO A 1 88 ? 11.937 -16.489 -5.755 1.00 66.56 88 PRO A O 1
ATOM 624 N N . ALA A 1 89 ? 11.115 -18.428 -4.975 1.00 66.62 89 ALA A N 1
ATOM 625 C CA . ALA A 1 89 ? 10.301 -17.786 -3.950 1.00 66.62 89 ALA A CA 1
ATOM 626 C C . ALA A 1 89 ? 11.210 -17.109 -2.909 1.00 66.62 89 ALA A C 1
ATOM 628 O O . ALA A 1 89 ? 12.255 -17.652 -2.548 1.00 66.62 89 ALA A O 1
ATOM 629 N N . GLY A 1 90 ? 10.804 -15.932 -2.437 1.00 65.69 90 GLY A N 1
ATOM 630 C CA . GLY A 1 90 ? 11.570 -15.098 -1.511 1.00 65.69 90 GLY A CA 1
ATOM 631 C C . GLY A 1 90 ? 10.795 -14.739 -0.244 1.00 65.69 90 GLY A C 1
ATOM 632 O O . GLY A 1 90 ? 9.685 -15.216 -0.005 1.00 65.69 90 GLY A O 1
ATOM 633 N N . GLN A 1 91 ? 11.388 -13.869 0.568 1.00 66.00 91 GLN A N 1
ATOM 634 C CA . GLN A 1 91 ? 10.786 -13.279 1.766 1.00 66.00 91 GLN A CA 1
ATOM 635 C C . GLN A 1 91 ? 10.972 -11.762 1.700 1.00 66.00 91 GLN A C 1
ATOM 637 O O . GLN A 1 91 ? 12.067 -11.294 1.395 1.00 66.00 91 GLN A O 1
ATOM 642 N N . GLY A 1 92 ? 9.907 -11.013 1.975 1.00 66.06 92 GLY A N 1
ATOM 643 C CA . GLY A 1 92 ? 9.936 -9.564 2.179 1.00 66.06 92 GLY A CA 1
ATOM 644 C C . GLY A 1 92 ? 9.297 -9.194 3.517 1.00 66.06 92 GLY A C 1
ATOM 645 O O . GLY A 1 92 ? 8.761 -10.058 4.214 1.00 66.06 92 GLY A O 1
ATOM 646 N N . ALA A 1 93 ? 9.301 -7.906 3.869 1.00 59.72 93 ALA A N 1
ATOM 647 C CA . ALA A 1 93 ? 8.744 -7.417 5.137 1.00 59.72 93 ALA A CA 1
ATOM 648 C C . ALA A 1 93 ? 7.272 -7.828 5.385 1.00 59.72 93 ALA A C 1
ATOM 650 O O . ALA A 1 93 ? 6.843 -7.962 6.531 1.00 59.72 93 ALA A O 1
ATOM 651 N N . THR A 1 94 ? 6.499 -8.063 4.321 1.00 57.81 94 THR A N 1
ATOM 652 C CA . THR A 1 94 ? 5.076 -8.444 4.375 1.00 57.81 94 THR A CA 1
ATOM 653 C C . THR A 1 94 ? 4.820 -9.951 4.247 1.00 57.81 94 THR A C 1
ATOM 655 O O . THR A 1 94 ? 3.666 -10.376 4.317 1.00 57.81 94 THR A O 1
ATOM 658 N N . GLY A 1 95 ? 5.869 -10.773 4.106 1.00 65.12 95 GLY A N 1
ATOM 659 C CA . GLY A 1 95 ? 5.781 -12.235 4.077 1.00 65.12 95 GLY A CA 1
ATOM 660 C C . GLY A 1 95 ? 6.413 -12.887 2.844 1.00 65.12 95 GLY A C 1
ATOM 661 O O . GLY A 1 95 ? 7.330 -12.349 2.222 1.00 65.12 95 GLY A O 1
ATOM 662 N N . ALA A 1 96 ? 5.933 -14.091 2.516 1.00 67.94 96 ALA A N 1
ATOM 663 C CA . ALA A 1 96 ? 6.461 -14.887 1.414 1.00 67.94 96 ALA A CA 1
ATOM 664 C C . ALA A 1 96 ? 6.165 -14.237 0.057 1.00 67.94 96 ALA A C 1
ATOM 666 O O . ALA A 1 96 ? 5.021 -13.897 -0.251 1.00 67.94 96 ALA A O 1
ATOM 667 N N . VAL A 1 97 ? 7.195 -14.138 -0.776 1.00 65.88 97 VAL A N 1
ATOM 668 C CA . VAL A 1 97 ? 7.091 -13.697 -2.162 1.00 65.88 97 VAL A CA 1
ATOM 669 C C . VAL A 1 97 ? 7.093 -14.926 -3.063 1.00 65.88 97 VAL A C 1
ATOM 671 O O . VAL A 1 97 ? 7.983 -15.770 -2.969 1.00 65.88 97 VAL A O 1
ATOM 674 N N . SER A 1 98 ? 6.081 -15.058 -3.921 1.00 65.75 98 SER A N 1
ATOM 675 C CA . SER A 1 98 ? 5.955 -16.198 -4.833 1.00 65.75 98 SER A CA 1
ATOM 676 C C . SER A 1 98 ? 7.114 -16.263 -5.828 1.00 65.75 98 SER A C 1
ATOM 678 O O . SER A 1 98 ? 7.582 -15.228 -6.301 1.00 65.75 98 SER A O 1
ATOM 680 N N . ALA A 1 99 ? 7.510 -17.480 -6.208 1.00 64.75 99 ALA A N 1
ATOM 681 C CA . ALA A 1 99 ? 8.403 -17.690 -7.343 1.00 64.75 99 ALA A CA 1
ATOM 682 C C . ALA A 1 99 ? 7.791 -17.097 -8.624 1.00 64.75 99 ALA A C 1
ATOM 684 O O . ALA A 1 99 ? 6.570 -17.121 -8.806 1.00 64.75 99 ALA A O 1
ATOM 685 N N . GLY A 1 100 ? 8.637 -16.571 -9.505 1.00 73.88 100 GLY A N 1
ATOM 686 C CA . GLY A 1 100 ? 8.207 -15.832 -10.690 1.00 73.88 100 GLY A CA 1
ATOM 687 C C . GLY A 1 100 ? 9.154 -16.005 -11.870 1.00 73.88 100 GLY A C 1
ATOM 688 O O . GLY A 1 100 ? 10.153 -16.717 -11.797 1.00 73.88 100 GLY A O 1
ATOM 689 N N . GLN A 1 101 ? 8.832 -15.354 -12.985 1.00 83.19 101 GLN A N 1
ATOM 690 C CA . GLN A 1 101 ? 9.750 -15.262 -14.120 1.00 83.19 101 GLN A CA 1
ATOM 691 C C . GLN A 1 101 ? 10.799 -14.195 -13.833 1.00 83.19 101 GLN A C 1
ATOM 693 O O . GLN A 1 101 ? 10.453 -13.089 -13.415 1.00 83.19 101 GLN A O 1
ATOM 698 N N . GLU A 1 102 ? 12.062 -14.523 -14.076 1.00 85.69 102 GLU A N 1
ATOM 699 C CA . GLU A 1 102 ? 13.151 -13.559 -13.996 1.00 85.69 102 GLU A CA 1
ATOM 700 C C . GLU A 1 102 ? 13.334 -12.886 -15.354 1.00 85.69 102 GLU A C 1
ATOM 702 O O . GLU A 1 102 ? 13.502 -13.557 -16.377 1.00 85.69 102 GLU A O 1
ATOM 707 N N . MET A 1 103 ? 13.298 -11.557 -15.360 1.00 86.00 103 MET A N 1
ATOM 708 C CA . MET A 1 103 ? 13.396 -10.741 -16.562 1.00 86.00 103 MET A CA 1
ATOM 709 C C . MET A 1 103 ? 14.673 -9.908 -16.538 1.00 86.00 103 MET A C 1
ATOM 711 O O . MET A 1 103 ? 15.021 -9.311 -15.518 1.00 86.00 103 MET A O 1
ATOM 715 N N . LEU A 1 104 ? 15.352 -9.810 -17.679 1.00 85.12 104 LEU A N 1
ATOM 716 C CA . LEU A 1 104 ? 16.569 -9.010 -17.807 1.00 85.12 104 LEU A CA 1
ATOM 717 C C . LEU A 1 104 ? 16.229 -7.543 -18.092 1.00 85.12 104 LEU A C 1
ATOM 719 O O . LEU A 1 104 ? 15.757 -7.210 -19.182 1.00 85.12 104 LEU A O 1
ATOM 723 N N . LEU A 1 105 ? 16.527 -6.640 -17.156 1.00 83.81 105 LEU A N 1
ATOM 724 C CA . LEU A 1 105 ? 16.494 -5.190 -17.385 1.00 83.81 105 LEU A CA 1
ATOM 725 C C . LEU A 1 105 ? 17.624 -4.754 -18.316 1.00 83.81 105 LEU A C 1
ATOM 727 O O . LEU A 1 105 ? 17.389 -3.911 -19.178 1.00 83.81 105 LEU A O 1
ATOM 731 N N . GLY A 1 106 ? 18.787 -5.401 -18.232 1.00 82.00 106 GLY A N 1
ATOM 732 C CA . GLY A 1 106 ? 19.938 -5.131 -19.094 1.00 82.00 106 GLY A CA 1
ATOM 733 C C . GLY A 1 106 ? 20.876 -4.104 -18.471 1.00 82.00 106 GLY A C 1
ATOM 734 O O . GLY A 1 106 ? 21.189 -4.199 -17.285 1.00 82.00 106 GLY A O 1
ATOM 735 N N . THR A 1 107 ? 21.356 -3.154 -19.273 1.00 84.25 107 THR A N 1
ATOM 736 C CA . THR A 1 107 ? 22.165 -2.040 -18.768 1.00 84.25 107 THR A CA 1
ATOM 737 C C . THR A 1 107 ? 21.258 -1.016 -18.093 1.00 84.25 107 THR A C 1
ATOM 739 O O . THR A 1 107 ? 20.292 -0.561 -18.703 1.00 84.25 107 THR A O 1
ATOM 742 N N . ALA A 1 108 ? 21.581 -0.631 -16.862 1.00 84.56 108 ALA A N 1
ATOM 743 C CA . ALA A 1 108 ? 20.918 0.432 -16.118 1.00 84.56 108 ALA A CA 1
ATOM 744 C C . ALA A 1 108 ? 21.915 1.538 -15.758 1.00 84.56 108 ALA A C 1
ATOM 746 O O . ALA A 1 108 ? 23.087 1.268 -15.497 1.00 84.56 108 ALA A O 1
ATOM 747 N N . LYS A 1 109 ? 21.446 2.783 -15.747 1.00 81.06 109 LYS A N 1
ATOM 748 C CA . LYS A 1 109 ? 22.205 3.977 -15.367 1.00 81.06 109 LYS A CA 1
ATOM 749 C C . LYS A 1 109 ? 21.468 4.716 -14.258 1.00 81.06 109 LYS A C 1
ATOM 751 O O . LYS A 1 109 ? 20.253 4.880 -14.346 1.00 81.06 109 LYS A O 1
ATOM 756 N N . LEU A 1 110 ? 22.195 5.161 -13.239 1.00 76.69 110 LEU A N 1
ATOM 757 C CA . LEU A 1 110 ? 21.653 6.069 -12.227 1.00 76.69 110 LEU A CA 1
ATOM 758 C C . LEU A 1 110 ? 21.578 7.503 -12.780 1.00 76.69 110 LEU A C 1
ATOM 760 O O . LEU A 1 110 ? 22.579 7.996 -13.295 1.00 76.69 110 LEU A O 1
ATOM 764 N N . GLY A 1 111 ? 20.420 8.156 -12.620 1.00 59.72 111 GLY A N 1
ATOM 765 C CA . GLY A 1 111 ? 20.189 9.569 -12.950 1.00 59.72 111 GLY A CA 1
ATOM 766 C C . GLY A 1 111 ? 19.787 9.834 -14.409 1.00 59.72 111 GLY A C 1
ATOM 767 O O . GLY A 1 111 ? 20.371 9.279 -15.341 1.00 59.72 111 GLY A O 1
ATOM 768 N N . GLY A 1 112 ? 18.790 10.705 -14.592 1.00 51.31 112 GLY A N 1
ATOM 769 C CA . GLY A 1 112 ? 18.399 11.277 -15.881 1.00 51.31 112 GLY A CA 1
ATOM 770 C C . GLY A 1 112 ? 18.977 12.682 -16.027 1.00 51.31 112 GLY A C 1
ATOM 771 O O . GLY A 1 112 ? 18.551 13.597 -15.335 1.00 51.31 112 GLY A O 1
ATOM 772 N N . ASN A 1 113 ? 19.966 12.836 -16.912 1.00 45.78 113 ASN A N 1
ATOM 773 C CA . ASN A 1 113 ? 20.693 14.077 -17.223 1.00 45.78 113 ASN A CA 1
ATOM 774 C C . ASN A 1 113 ? 21.424 14.777 -16.050 1.00 45.78 113 ASN A C 1
ATOM 776 O O . ASN A 1 113 ? 20.916 15.728 -15.473 1.00 45.78 113 ASN A O 1
ATOM 780 N N . GLY A 1 114 ? 22.698 14.412 -15.849 1.00 45.00 114 GLY A N 1
ATOM 781 C CA . GLY A 1 114 ? 23.756 15.346 -15.429 1.00 45.00 114 GLY A CA 1
ATOM 782 C C . GLY A 1 114 ? 23.978 15.542 -13.926 1.00 45.00 114 GLY A C 1
ATOM 783 O O . GLY A 1 114 ? 23.384 16.421 -13.323 1.00 45.00 114 GLY A O 1
ATOM 784 N N . ASP A 1 115 ? 24.906 14.775 -13.357 1.00 40.00 115 ASP A N 1
ATOM 785 C CA . ASP A 1 115 ? 26.106 15.311 -12.695 1.00 40.00 115 ASP A CA 1
ATOM 786 C C . ASP A 1 115 ? 27.128 14.169 -12.532 1.00 40.00 115 ASP A C 1
ATOM 788 O O . ASP A 1 115 ? 26.766 12.992 -12.496 1.00 40.00 115 ASP A O 1
ATOM 792 N N . ASP A 1 116 ? 28.413 14.518 -12.561 1.00 44.34 116 ASP A N 1
ATOM 793 C CA . ASP A 1 116 ? 29.550 13.631 -12.824 1.00 44.34 116 ASP A CA 1
ATOM 794 C C . ASP A 1 116 ? 29.598 12.342 -11.980 1.00 44.34 116 ASP A C 1
ATOM 796 O O . ASP A 1 116 ? 29.699 12.360 -10.752 1.00 44.34 116 ASP A O 1
ATOM 800 N N . GLY A 1 117 ? 29.592 11.211 -12.696 1.00 52.06 117 GLY A N 1
ATOM 801 C CA . GLY A 1 117 ? 29.579 9.852 -12.158 1.00 52.06 117 GLY A CA 1
ATOM 802 C C . GLY A 1 117 ? 28.315 9.110 -12.589 1.00 52.06 117 GLY A C 1
ATOM 803 O O . GLY A 1 117 ? 27.276 9.185 -11.945 1.00 52.06 117 GLY A O 1
ATOM 804 N N . VAL A 1 118 ? 28.374 8.380 -13.707 1.00 54.72 118 VAL A N 1
ATOM 805 C CA . VAL A 1 118 ? 27.297 7.448 -14.073 1.00 54.72 118 VAL A CA 1
ATOM 806 C C . VAL A 1 118 ? 27.741 6.057 -13.664 1.00 54.72 118 VAL A C 1
ATOM 808 O O . VAL A 1 118 ? 28.523 5.410 -14.362 1.00 54.72 118 VAL A O 1
ATOM 811 N N . ALA A 1 119 ? 27.232 5.570 -12.538 1.00 61.34 119 ALA A N 1
ATOM 812 C CA . ALA A 1 119 ? 27.298 4.149 -12.252 1.00 61.34 119 ALA A CA 1
ATOM 813 C C . ALA A 1 119 ? 26.409 3.394 -13.252 1.00 61.34 119 ALA A C 1
ATOM 815 O O . ALA A 1 119 ? 25.182 3.524 -13.237 1.00 61.34 119 ALA A O 1
ATOM 816 N N . ALA A 1 120 ? 27.041 2.631 -14.144 1.00 71.12 120 ALA A N 1
ATOM 817 C CA . ALA A 1 120 ? 26.355 1.720 -15.046 1.00 71.12 120 ALA A CA 1
ATOM 818 C C . ALA A 1 120 ? 26.353 0.315 -14.438 1.00 71.12 120 ALA A C 1
ATOM 820 O O . ALA A 1 120 ? 27.410 -0.247 -14.156 1.00 71.12 120 ALA A O 1
ATOM 821 N N . ILE A 1 121 ? 25.167 -0.256 -14.265 1.00 81.75 121 ILE A N 1
ATOM 822 C CA . ILE A 1 121 ? 24.994 -1.649 -13.858 1.00 81.75 121 ILE A CA 1
ATOM 823 C C . ILE A 1 121 ? 24.679 -2.441 -15.116 1.00 81.75 121 ILE A C 1
ATOM 825 O O . ILE A 1 121 ? 23.751 -2.103 -15.849 1.00 81.75 121 ILE A O 1
ATOM 829 N N . THR A 1 122 ? 25.450 -3.488 -15.385 1.00 79.00 122 THR A N 1
ATOM 830 C CA . THR A 1 122 ? 25.206 -4.379 -16.524 1.00 79.00 122 THR A CA 1
ATOM 831 C C . THR A 1 122 ? 24.593 -5.682 -16.035 1.00 79.00 122 THR A C 1
ATOM 833 O O . THR A 1 122 ? 24.933 -6.172 -14.962 1.00 79.00 122 THR A O 1
ATOM 836 N N . GLY A 1 123 ? 23.661 -6.233 -16.812 1.00 77.81 123 GLY A N 1
ATOM 837 C CA . GLY A 1 123 ? 23.033 -7.512 -16.482 1.00 77.81 123 GLY A CA 1
ATOM 838 C C . GLY A 1 123 ? 22.007 -7.451 -15.347 1.00 77.81 123 GLY A C 1
ATOM 839 O O . GLY A 1 123 ? 21.718 -8.484 -14.754 1.00 77.81 123 GLY A O 1
ATOM 840 N N . LEU A 1 124 ? 21.443 -6.277 -15.041 1.00 84.88 124 LEU A N 1
ATOM 841 C CA . LEU A 1 124 ? 20.430 -6.148 -13.993 1.00 84.88 124 LEU A CA 1
ATOM 842 C C . LEU A 1 124 ? 19.196 -6.991 -14.349 1.00 84.88 124 LEU A C 1
ATOM 844 O O . LEU A 1 124 ? 18.655 -6.849 -15.448 1.00 84.88 124 LEU A O 1
ATOM 848 N N . SER A 1 125 ? 18.736 -7.837 -13.431 1.00 87.44 125 SER A N 1
ATOM 849 C CA . SER A 1 125 ? 17.508 -8.628 -13.555 1.00 87.44 125 SER A CA 1
ATOM 850 C C . SER A 1 125 ? 16.509 -8.294 -12.443 1.00 87.44 125 SER A C 1
ATOM 852 O O . SER A 1 125 ? 16.873 -7.720 -11.409 1.00 87.44 125 SER A O 1
ATOM 854 N N . ALA A 1 126 ? 15.235 -8.623 -12.670 1.00 88.44 126 ALA A N 1
ATOM 855 C CA . ALA A 1 126 ? 14.180 -8.549 -11.665 1.00 88.44 126 ALA A CA 1
ATOM 856 C C . ALA A 1 126 ? 13.124 -9.637 -11.877 1.00 88.44 126 ALA A C 1
ATOM 858 O O . ALA A 1 126 ? 12.785 -9.985 -13.011 1.00 88.44 126 ALA A O 1
ATOM 859 N N . GLY A 1 127 ? 12.571 -10.136 -10.773 1.00 87.88 127 GLY A N 1
ATOM 860 C CA . GLY A 1 127 ? 11.431 -11.043 -10.795 1.00 87.88 127 GLY A CA 1
ATOM 861 C C . GLY A 1 127 ? 10.132 -10.301 -11.112 1.00 87.88 127 GLY A C 1
ATOM 862 O O . GLY A 1 127 ? 9.887 -9.204 -10.607 1.00 87.88 127 GLY A O 1
ATOM 863 N N . VAL A 1 128 ? 9.267 -10.903 -11.925 1.00 85.44 128 VAL A N 1
ATOM 864 C CA . VAL A 1 128 ? 7.921 -10.371 -12.178 1.00 85.44 128 VAL A CA 1
ATOM 865 C C . VAL A 1 128 ? 6.991 -10.819 -11.064 1.00 85.44 128 VAL A C 1
ATOM 867 O O . VAL A 1 128 ? 6.610 -11.989 -10.999 1.00 85.44 128 VAL A O 1
ATOM 870 N N . VAL A 1 129 ? 6.616 -9.885 -10.193 1.00 78.56 129 VAL A N 1
ATOM 871 C CA . VAL A 1 129 ? 5.763 -10.169 -9.036 1.00 78.56 129 VAL A CA 1
ATOM 872 C C . VAL A 1 129 ? 4.754 -9.032 -8.855 1.00 78.56 129 VAL A C 1
ATOM 874 O O . VAL A 1 129 ? 5.134 -7.863 -8.941 1.00 78.56 129 VAL A O 1
ATOM 877 N N . PRO A 1 130 ? 3.468 -9.329 -8.587 1.00 70.69 130 PRO A N 1
ATOM 878 C CA . PRO A 1 130 ? 2.461 -8.316 -8.285 1.00 70.69 130 PRO A CA 1
ATOM 879 C C . PRO A 1 130 ? 2.611 -7.805 -6.840 1.00 70.69 130 PRO A C 1
ATOM 881 O O . PRO A 1 130 ? 1.719 -7.974 -6.011 1.00 70.69 130 PRO A O 1
ATOM 884 N N . VAL A 1 131 ? 3.759 -7.204 -6.519 1.00 69.19 131 VAL A N 1
ATOM 885 C CA . VAL A 1 131 ? 3.968 -6.523 -5.234 1.00 69.19 131 VAL A CA 1
ATOM 886 C C . VAL A 1 131 ? 3.387 -5.111 -5.332 1.00 69.19 131 VAL A C 1
ATOM 888 O O . VAL A 1 131 ? 3.595 -4.452 -6.351 1.00 69.19 131 VAL A O 1
ATOM 891 N N . PRO A 1 132 ? 2.669 -4.610 -4.312 1.00 65.06 132 PRO A N 1
ATOM 892 C CA . PRO A 1 132 ? 2.270 -3.210 -4.271 1.00 65.06 132 PRO A CA 1
ATOM 893 C C . PRO A 1 132 ? 3.499 -2.295 -4.368 1.00 65.06 132 PRO A C 1
ATOM 895 O O . PRO A 1 132 ? 4.326 -2.266 -3.464 1.00 65.06 132 PRO A O 1
ATOM 898 N N . ALA A 1 133 ? 3.609 -1.543 -5.461 1.00 63.16 133 ALA A N 1
ATOM 899 C CA . ALA A 1 133 ? 4.648 -0.539 -5.671 1.00 63.16 133 ALA A CA 1
ATOM 900 C C . ALA A 1 133 ? 3.958 0.773 -6.092 1.00 63.16 133 ALA A C 1
ATOM 902 O O . ALA A 1 133 ? 3.612 0.942 -7.265 1.00 63.16 133 ALA A O 1
ATOM 903 N N . PRO A 1 134 ? 3.624 1.661 -5.134 1.00 59.69 134 PRO A N 1
ATOM 904 C CA . PRO A 1 134 ? 2.836 2.858 -5.415 1.00 59.69 134 PRO A CA 1
ATOM 905 C C . PRO A 1 134 ? 3.593 3.833 -6.323 1.00 59.69 134 PRO A C 1
ATOM 907 O O . PRO A 1 134 ? 4.546 4.478 -5.898 1.00 59.69 134 PRO A O 1
ATOM 910 N N . GLY A 1 135 ? 3.148 3.958 -7.574 1.00 66.06 135 GLY A N 1
ATOM 911 C CA . GLY A 1 135 ? 3.669 4.953 -8.515 1.00 66.06 135 GLY A CA 1
ATOM 912 C C . GLY A 1 135 ? 5.094 4.710 -9.017 1.00 66.06 135 GLY A C 1
ATOM 913 O O . GLY A 1 135 ? 5.684 5.621 -9.587 1.00 66.06 135 GLY A O 1
ATOM 914 N N . THR A 1 136 ? 5.640 3.504 -8.844 1.00 75.06 136 THR A N 1
ATOM 915 C CA . THR A 1 136 ? 6.961 3.112 -9.358 1.00 75.06 136 THR A CA 1
ATOM 916 C C . THR A 1 136 ? 6.861 1.877 -10.256 1.00 75.06 136 THR A C 1
ATOM 918 O O . THR A 1 136 ? 5.828 1.213 -10.342 1.00 75.06 136 THR A O 1
ATOM 921 N N . ALA A 1 137 ? 7.938 1.571 -10.974 1.00 84.44 137 ALA A N 1
ATOM 922 C CA . ALA A 1 137 ? 8.063 0.402 -11.834 1.00 84.44 137 ALA A CA 1
ATOM 923 C C . ALA A 1 137 ? 8.229 -0.910 -11.054 1.00 84.44 137 ALA A C 1
ATOM 925 O O . ALA A 1 137 ? 7.962 -1.985 -11.597 1.00 84.44 137 ALA A O 1
ATOM 926 N N . GLY A 1 138 ? 8.662 -0.830 -9.797 1.00 87.81 138 GLY A N 1
ATOM 927 C CA . GLY A 1 138 ? 8.940 -1.982 -8.954 1.00 87.81 138 GLY A CA 1
ATOM 928 C C . GLY A 1 138 ? 9.830 -1.636 -7.764 1.00 87.81 138 GLY A C 1
ATOM 929 O O . GLY A 1 138 ? 9.902 -0.481 -7.339 1.00 87.81 138 GLY A O 1
ATOM 930 N N . ILE A 1 139 ? 10.514 -2.655 -7.246 1.00 86.88 139 ILE A N 1
ATOM 931 C CA . ILE A 1 139 ? 11.359 -2.580 -6.052 1.00 86.88 139 ILE A CA 1
ATOM 932 C C . ILE A 1 139 ? 12.778 -3.024 -6.410 1.00 86.88 139 ILE A C 1
ATOM 934 O O . ILE A 1 139 ? 12.972 -4.066 -7.035 1.00 86.88 139 ILE A O 1
ATOM 938 N N . LEU A 1 140 ? 13.774 -2.257 -5.983 1.00 88.56 140 LEU A N 1
ATOM 939 C CA . LEU A 1 140 ? 15.181 -2.637 -6.007 1.00 88.56 140 LEU A CA 1
ATOM 940 C C . LEU A 1 140 ? 15.593 -3.058 -4.602 1.00 88.56 140 LEU A C 1
ATOM 942 O O . LEU A 1 140 ? 15.525 -2.268 -3.659 1.00 88.56 140 LEU A O 1
ATOM 946 N N . GLY A 1 141 ? 15.987 -4.323 -4.487 1.00 87.88 141 GLY A N 1
ATOM 947 C CA . GLY A 1 141 ? 16.368 -4.941 -3.225 1.00 87.88 141 GLY A CA 1
ATOM 948 C C . GLY A 1 141 ? 17.880 -4.997 -3.029 1.00 87.88 141 GLY A C 1
ATOM 949 O O . GLY A 1 141 ? 18.667 -4.385 -3.759 1.00 87.88 141 GLY A O 1
ATOM 950 N N . ARG A 1 142 ? 18.308 -5.825 -2.075 1.00 86.19 142 ARG A N 1
ATOM 951 C CA . ARG A 1 142 ? 19.725 -6.073 -1.764 1.00 86.19 142 ARG A CA 1
ATOM 952 C C . ARG A 1 142 ? 20.563 -6.449 -2.984 1.00 86.19 142 ARG A C 1
ATOM 954 O O . ARG A 1 142 ? 21.696 -5.995 -3.089 1.00 86.19 142 ARG A O 1
ATOM 961 N N . SER A 1 143 ? 20.026 -7.242 -3.915 1.00 85.62 143 SER A N 1
ATOM 962 C CA . SER A 1 143 ? 20.740 -7.627 -5.141 1.00 85.62 143 SER A CA 1
ATOM 963 C C . SER A 1 143 ? 21.229 -6.429 -5.956 1.00 85.62 143 SER A C 1
ATOM 965 O O . SER A 1 143 ? 22.306 -6.494 -6.536 1.00 85.62 143 SER A O 1
ATOM 967 N N . PHE A 1 144 ? 20.461 -5.337 -5.984 1.00 89.00 144 PHE A N 1
ATOM 968 C CA . PHE A 1 144 ? 20.856 -4.094 -6.643 1.00 89.00 144 PHE A CA 1
ATOM 969 C C . PHE A 1 144 ? 21.851 -3.287 -5.800 1.00 89.00 144 PHE A C 1
ATOM 971 O O . PHE A 1 144 ? 22.847 -2.797 -6.322 1.00 89.00 144 PHE A O 1
ATOM 978 N N . LEU A 1 145 ? 21.613 -3.170 -4.492 1.00 87.75 145 LEU A N 1
ATOM 979 C CA . LEU A 1 145 ? 22.493 -2.411 -3.594 1.00 87.75 145 LEU A CA 1
ATOM 980 C C . LEU A 1 145 ? 23.904 -3.015 -3.516 1.00 87.75 145 LEU A C 1
ATOM 982 O O . LEU A 1 145 ? 24.886 -2.283 -3.452 1.00 87.75 145 LEU A O 1
ATOM 986 N N . ASN A 1 146 ? 24.013 -4.341 -3.620 1.00 86.50 146 ASN A N 1
ATOM 987 C CA . ASN A 1 146 ? 25.284 -5.066 -3.666 1.00 86.50 146 ASN A CA 1
ATOM 988 C C . ASN A 1 146 ? 26.105 -4.803 -4.942 1.00 86.50 146 ASN A C 1
ATOM 990 O O . ASN A 1 146 ? 27.245 -5.255 -5.030 1.00 86.50 146 ASN A O 1
ATOM 994 N N . CYS A 1 147 ? 25.560 -4.096 -5.938 1.00 86.44 147 CYS A N 1
ATOM 995 C CA . CYS A 1 147 ? 26.330 -3.653 -7.101 1.00 86.44 147 CYS A CA 1
ATOM 996 C C . CYS A 1 147 ? 27.287 -2.489 -6.782 1.00 86.44 147 CYS A C 1
ATOM 998 O O . CYS A 1 147 ? 28.051 -2.092 -7.658 1.00 86.44 147 CYS A O 1
ATOM 1000 N N . PHE A 1 148 ? 27.242 -1.941 -5.566 1.00 86.56 148 PHE A N 1
ATOM 1001 C CA . PHE A 1 148 ? 28.016 -0.780 -5.131 1.00 86.56 148 PHE A CA 1
ATOM 1002 C C . PHE A 1 148 ? 28.914 -1.135 -3.939 1.00 86.56 148 PHE A C 1
ATOM 1004 O O . PHE A 1 148 ? 28.579 -2.001 -3.134 1.00 86.56 148 PHE A O 1
ATOM 1011 N N . GLY A 1 149 ? 30.047 -0.441 -3.797 1.00 83.81 149 GLY A N 1
ATOM 1012 C CA . GLY A 1 149 ? 30.946 -0.597 -2.646 1.00 83.81 149 GLY A CA 1
ATOM 1013 C C . GLY A 1 149 ? 30.377 -0.010 -1.348 1.00 83.81 149 GLY A C 1
ATOM 1014 O O . GLY A 1 149 ? 30.676 -0.504 -0.260 1.00 83.81 149 GLY A O 1
ATOM 1015 N N . ALA A 1 150 ? 29.539 1.024 -1.459 1.00 86.38 150 ALA A N 1
ATOM 1016 C CA . ALA A 1 150 ? 28.710 1.526 -0.368 1.00 86.38 150 ALA A CA 1
ATOM 1017 C C . ALA A 1 150 ? 27.484 2.271 -0.912 1.00 86.38 150 ALA A C 1
ATOM 1019 O O . ALA A 1 150 ? 27.506 2.804 -2.025 1.00 86.38 150 ALA A O 1
ATOM 1020 N N . VAL A 1 151 ? 26.438 2.352 -0.091 1.00 86.00 151 VAL A N 1
ATOM 1021 C CA . VAL A 1 151 ? 25.245 3.169 -0.340 1.00 86.00 151 VAL A CA 1
ATOM 1022 C C . VAL A 1 151 ? 24.891 3.900 0.951 1.00 86.00 151 VAL A C 1
ATOM 1024 O O . VAL A 1 151 ? 24.791 3.260 1.997 1.00 86.00 151 VAL A O 1
ATOM 1027 N N . ALA A 1 152 ? 24.703 5.218 0.896 1.00 83.31 152 ALA A N 1
ATOM 1028 C CA . ALA A 1 152 ? 24.217 6.002 2.029 1.00 83.31 152 ALA A CA 1
ATOM 1029 C C . ALA A 1 152 ? 22.824 6.537 1.761 1.00 83.31 152 ALA A C 1
ATOM 1031 O O . ALA A 1 152 ? 22.507 7.005 0.669 1.00 83.31 152 ALA A O 1
ATOM 1032 N N . PHE A 1 153 ? 22.024 6.508 2.818 1.00 81.62 153 PHE A N 1
ATOM 1033 C CA . PHE A 1 153 ? 20.699 7.089 2.857 1.00 81.62 153 PHE A CA 1
ATOM 1034 C C . PHE A 1 153 ? 20.751 8.290 3.794 1.00 81.62 153 PHE A C 1
ATOM 1036 O O . PHE A 1 153 ? 20.953 8.136 4.999 1.00 81.62 153 PHE A O 1
ATOM 1043 N N . GLU A 1 154 ? 20.587 9.484 3.240 1.00 76.75 154 GLU A N 1
ATOM 1044 C CA . GLU A 1 154 ? 20.492 10.721 4.001 1.00 76.75 154 GLU A CA 1
ATOM 1045 C C . GLU A 1 154 ? 19.021 11.126 4.066 1.00 76.75 154 GLU A C 1
ATOM 1047 O O . GLU A 1 154 ? 18.428 11.595 3.095 1.00 76.75 154 GLU A O 1
ATOM 1052 N N . TRP A 1 155 ? 18.416 10.916 5.228 1.00 72.12 155 TRP A N 1
ATOM 1053 C CA . TRP A 1 155 ? 17.050 11.336 5.498 1.00 72.12 155 TRP A CA 1
ATOM 1054 C C . TRP A 1 155 ? 17.094 12.728 6.123 1.00 72.12 155 TRP A C 1
ATOM 1056 O O . TRP A 1 155 ? 17.396 12.877 7.307 1.00 72.12 155 TRP A O 1
ATOM 1066 N N . GLY A 1 156 ? 16.823 13.767 5.332 1.00 57.78 156 GLY A N 1
ATOM 1067 C CA . GLY A 1 156 ? 16.593 15.098 5.888 1.00 57.78 156 GLY A CA 1
ATOM 1068 C C . GLY A 1 156 ? 15.385 15.089 6.834 1.00 57.78 156 GLY A C 1
ATOM 1069 O O . GLY A 1 156 ? 14.477 14.272 6.694 1.00 57.78 156 GLY A O 1
ATOM 1070 N N . GLY A 1 157 ? 15.342 16.014 7.798 1.00 55.19 157 GLY A N 1
ATOM 1071 C CA . GLY A 1 157 ? 14.192 16.161 8.708 1.00 55.19 157 GLY A CA 1
ATOM 1072 C C . GLY A 1 157 ? 12.849 16.437 8.003 1.00 55.19 157 GLY A C 1
ATOM 1073 O O . GLY A 1 157 ? 11.801 16.319 8.635 1.00 55.19 157 GLY A O 1
ATOM 1074 N N . ASP A 1 158 ? 12.873 16.767 6.704 1.00 56.12 158 ASP A N 1
ATOM 1075 C CA . ASP A 1 158 ? 11.728 16.735 5.792 1.00 56.12 158 ASP A CA 1
ATOM 1076 C C . ASP A 1 158 ? 12.007 15.795 4.594 1.00 56.12 158 ASP A C 1
ATOM 1078 O O . ASP A 1 158 ? 13.156 15.534 4.229 1.00 56.12 158 ASP A O 1
ATOM 1082 N N . ARG A 1 159 ? 10.937 15.261 3.988 1.00 58.75 159 ARG A N 1
ATOM 1083 C CA . ARG A 1 159 ? 11.012 14.252 2.913 1.00 58.75 159 ARG A CA 1
ATOM 1084 C C . ARG A 1 159 ? 11.577 14.775 1.593 1.00 58.75 159 ARG A C 1
ATOM 1086 O O . ARG A 1 159 ? 12.105 13.980 0.823 1.00 58.75 159 ARG A O 1
ATOM 1093 N N . GLU A 1 160 ? 11.470 16.073 1.332 1.00 58.75 160 GLU A N 1
ATOM 1094 C CA . GLU A 1 160 ? 11.946 16.698 0.088 1.00 58.75 160 GLU A CA 1
ATOM 1095 C C . GLU A 1 160 ? 13.479 16.777 0.039 1.00 58.75 160 GLU A C 1
ATOM 1097 O O . GLU A 1 160 ? 14.074 16.996 -1.014 1.00 58.75 160 GLU A O 1
ATOM 1102 N N . ARG A 1 161 ? 14.135 16.561 1.183 1.00 61.94 161 ARG A N 1
ATOM 1103 C CA . ARG A 1 161 ? 15.594 16.532 1.317 1.00 61.94 161 ARG A CA 1
ATOM 1104 C C . ARG A 1 161 ? 16.183 15.127 1.367 1.00 61.94 161 ARG A C 1
ATOM 1106 O O . ARG A 1 161 ? 17.396 15.011 1.519 1.00 61.94 161 ARG A O 1
ATOM 1113 N N . ALA A 1 162 ? 15.366 14.076 1.274 1.00 71.25 162 ALA A N 1
ATOM 1114 C CA . ALA A 1 162 ? 15.883 12.714 1.284 1.00 71.25 162 ALA A CA 1
ATOM 1115 C C . ALA A 1 162 ? 16.781 12.473 0.061 1.00 71.25 162 ALA A C 1
ATOM 1117 O O . ALA A 1 162 ? 16.425 12.809 -1.072 1.00 71.25 162 ALA A O 1
ATOM 1118 N N . ARG A 1 163 ? 17.952 11.887 0.293 1.00 77.12 163 ARG A N 1
ATOM 1119 C CA . ARG A 1 163 ? 18.974 11.649 -0.724 1.00 77.12 163 ARG A CA 1
ATOM 1120 C C . ARG A 1 163 ? 19.548 10.250 -0.573 1.00 77.12 163 ARG A C 1
ATOM 1122 O O . ARG A 1 163 ? 19.741 9.765 0.539 1.00 77.12 163 ARG A O 1
ATOM 1129 N N . VAL A 1 164 ? 19.853 9.626 -1.706 1.00 80.69 164 VAL A N 1
ATOM 1130 C CA . VAL A 1 164 ? 20.619 8.382 -1.748 1.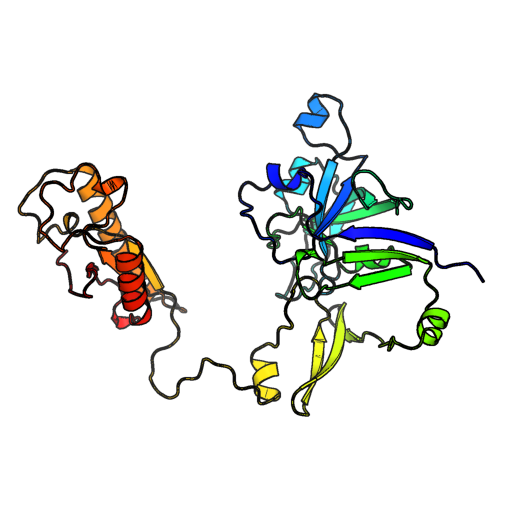00 80.69 164 VAL A CA 1
ATOM 1131 C C . VAL A 1 164 ? 21.907 8.610 -2.520 1.00 80.69 164 VAL A C 1
ATOM 1133 O O . VAL A 1 164 ? 21.889 9.096 -3.655 1.00 80.69 164 VAL A O 1
ATOM 1136 N N . ASP A 1 165 ? 23.016 8.247 -1.891 1.00 82.50 165 ASP A N 1
ATOM 1137 C CA . ASP A 1 165 ? 24.358 8.331 -2.444 1.00 82.50 165 ASP A CA 1
ATOM 1138 C C . ASP A 1 165 ? 24.921 6.937 -2.688 1.00 82.50 165 ASP A C 1
ATOM 1140 O O . ASP A 1 165 ? 24.844 6.059 -1.832 1.00 82.50 165 ASP A O 1
ATOM 1144 N N . PHE A 1 166 ? 25.511 6.744 -3.863 1.00 84.62 166 PHE A N 1
ATOM 1145 C CA . PHE A 1 166 ? 26.074 5.472 -4.295 1.00 84.62 166 PHE A CA 1
ATOM 1146 C C . PHE A 1 166 ? 27.575 5.630 -4.517 1.00 84.62 166 PHE A C 1
ATOM 1148 O O . PHE A 1 166 ? 28.009 6.516 -5.258 1.00 84.62 166 PHE A O 1
ATOM 1155 N N . TRP A 1 167 ? 28.377 4.744 -3.932 1.00 83.50 167 TRP A N 1
ATOM 1156 C CA . TRP A 1 167 ? 29.828 4.703 -4.113 1.00 83.50 167 TRP A CA 1
ATOM 1157 C C . TRP A 1 167 ? 30.250 3.423 -4.812 1.00 83.50 167 TRP A C 1
ATOM 1159 O O . TRP A 1 167 ? 29.875 2.326 -4.406 1.00 83.50 167 TRP A O 1
ATOM 1169 N N . GLN A 1 168 ? 31.085 3.552 -5.843 1.00 82.69 168 GLN A N 1
ATOM 1170 C CA . GLN A 1 168 ? 31.660 2.383 -6.514 1.00 82.69 168 GLN A CA 1
ATOM 1171 C C . GLN A 1 168 ? 32.735 1.715 -5.654 1.00 82.69 168 GLN A C 1
ATOM 1173 O O . GLN A 1 168 ? 32.835 0.494 -5.607 1.00 82.69 168 GLN A O 1
ATOM 1178 N N . ALA A 1 169 ? 33.501 2.528 -4.929 1.00 82.38 169 ALA A N 1
ATOM 1179 C CA . ALA A 1 169 ? 34.454 2.091 -3.923 1.00 82.38 169 ALA A CA 1
ATOM 1180 C C . ALA A 1 169 ? 34.384 3.045 -2.728 1.00 82.38 169 ALA A C 1
ATOM 1182 O O . ALA A 1 169 ? 34.310 4.263 -2.915 1.00 82.38 169 ALA A O 1
ATOM 1183 N N . PHE A 1 170 ? 34.415 2.488 -1.519 1.00 81.00 170 PHE A N 1
ATOM 1184 C CA . PHE A 1 170 ? 34.329 3.235 -0.268 1.00 81.00 170 PHE A CA 1
ATOM 1185 C C . PHE A 1 170 ? 35.340 2.682 0.736 1.00 81.00 170 PHE A C 1
ATOM 1187 O O . PHE A 1 170 ? 35.474 1.464 0.865 1.00 81.00 170 PHE A O 1
ATOM 1194 N N . ASP A 1 171 ? 36.060 3.570 1.419 1.00 83.31 171 ASP A N 1
ATOM 1195 C CA . ASP A 1 171 ? 37.020 3.198 2.457 1.00 83.31 171 ASP A CA 1
ATOM 1196 C C . ASP A 1 171 ? 36.398 3.419 3.840 1.00 83.31 171 ASP A C 1
ATOM 1198 O O . ASP A 1 171 ? 36.315 4.540 4.343 1.00 83.31 171 ASP A O 1
ATOM 1202 N N . TYR A 1 172 ? 35.953 2.326 4.458 1.00 77.12 172 TYR A N 1
ATOM 1203 C CA . TYR A 1 172 ? 35.341 2.361 5.785 1.00 77.12 172 TYR A CA 1
ATOM 1204 C C . TYR A 1 172 ? 36.333 2.784 6.883 1.00 77.12 172 TYR A C 1
ATOM 1206 O O . TYR A 1 172 ? 35.917 3.383 7.870 1.00 77.12 172 TYR A O 1
ATOM 1214 N N . ALA A 1 173 ? 37.638 2.546 6.705 1.00 77.06 173 ALA A N 1
ATOM 1215 C CA . ALA A 1 173 ? 38.649 2.871 7.712 1.00 77.06 173 ALA A CA 1
ATOM 1216 C C . ALA A 1 173 ? 38.977 4.373 7.769 1.00 77.06 173 ALA A C 1
ATOM 1218 O O . ALA A 1 173 ? 39.501 4.855 8.776 1.00 77.06 173 ALA A O 1
ATOM 1219 N N . GLU A 1 174 ? 38.715 5.125 6.696 1.00 70.12 174 GLU A N 1
ATOM 1220 C CA . GLU A 1 174 ? 38.772 6.592 6.731 1.00 70.12 174 GLU A CA 1
ATOM 1221 C C . GLU A 1 174 ? 37.491 7.196 7.310 1.00 70.12 174 GLU A C 1
ATOM 1223 O O . GLU A 1 174 ? 37.582 8.124 8.113 1.00 70.12 174 GLU A O 1
ATOM 1228 N N . ALA A 1 175 ? 36.322 6.619 7.013 1.00 69.38 175 ALA A N 1
ATOM 1229 C CA . ALA A 1 175 ? 35.043 7.075 7.563 1.00 69.38 175 ALA A CA 1
ATOM 1230 C C . ALA A 1 175 ? 34.989 7.002 9.104 1.00 69.38 175 ALA A C 1
ATOM 1232 O O . ALA A 1 175 ? 34.450 7.900 9.749 1.00 69.38 175 ALA A O 1
ATOM 1233 N N . GLU A 1 176 ? 35.607 5.983 9.715 1.00 66.12 176 GLU A N 1
ATOM 1234 C CA . GLU A 1 176 ? 35.743 5.878 11.180 1.00 66.12 176 GLU A CA 1
ATOM 1235 C C . GLU A 1 176 ? 36.570 7.027 11.791 1.00 66.12 176 GLU A C 1
ATOM 1237 O O . GLU A 1 176 ? 36.337 7.432 12.932 1.00 66.12 176 GLU A O 1
ATOM 1242 N N . LYS A 1 177 ? 37.536 7.580 11.043 1.00 65.75 177 LYS A N 1
ATOM 1243 C CA . LYS A 1 177 ? 38.452 8.630 11.528 1.00 65.75 177 LYS A CA 1
ATOM 1244 C C . LYS A 1 177 ? 37.840 10.025 11.493 1.00 65.75 177 LYS A C 1
ATOM 1246 O O . LYS A 1 177 ? 38.286 10.883 12.251 1.00 65.75 177 LYS A O 1
ATOM 1251 N N . GLU A 1 178 ? 36.825 10.254 10.660 1.00 62.62 178 GLU A N 1
ATOM 1252 C CA . GLU A 1 178 ? 36.112 11.539 10.573 1.00 62.62 178 GLU A CA 1
ATOM 1253 C C . GLU A 1 178 ? 35.198 11.815 11.784 1.00 62.62 178 GLU A C 1
ATOM 1255 O O . GLU A 1 178 ? 34.593 12.881 11.872 1.00 62.62 178 GLU A O 1
ATOM 1260 N N . GLY A 1 179 ? 35.168 10.915 12.778 1.00 51.31 179 GLY A N 1
ATOM 1261 C CA . GLY A 1 179 ? 34.757 11.252 14.143 1.00 51.31 179 GLY A CA 1
ATOM 1262 C C . GLY A 1 179 ? 33.269 11.560 14.298 1.00 51.31 179 GLY A C 1
ATOM 1263 O O . GLY A 1 179 ? 32.909 12.536 14.953 1.00 51.31 179 GLY A O 1
ATOM 1264 N N . GLY A 1 180 ? 32.403 10.729 13.713 1.00 61.97 180 GLY A N 1
ATOM 1265 C CA . GLY A 1 180 ? 30.951 10.881 13.867 1.00 61.97 180 GLY A CA 1
ATOM 1266 C C . GLY A 1 180 ? 30.083 9.700 13.429 1.00 61.97 180 GLY A C 1
ATOM 1267 O O . GLY A 1 180 ? 28.864 9.794 13.543 1.00 61.97 180 GLY A O 1
ATOM 1268 N N . LEU A 1 181 ? 30.668 8.602 12.936 1.00 66.62 181 LEU A N 1
ATOM 1269 C CA . LEU A 1 181 ? 29.932 7.433 12.447 1.00 66.62 181 LEU A CA 1
ATOM 1270 C C . LEU A 1 181 ? 30.271 6.196 13.280 1.00 66.62 181 LEU A C 1
ATOM 1272 O O . LEU A 1 181 ? 31.439 5.904 13.524 1.00 66.62 181 LEU A O 1
ATOM 1276 N N . GLU A 1 182 ? 29.240 5.462 13.693 1.00 71.06 182 GLU A N 1
ATOM 1277 C CA . GLU A 1 182 ? 29.371 4.164 14.353 1.00 71.06 182 GLU A CA 1
ATOM 1278 C C . GLU A 1 182 ? 29.022 3.061 13.346 1.00 71.06 182 GLU A C 1
ATOM 1280 O O . GLU A 1 182 ? 27.962 3.093 12.714 1.00 71.06 182 GLU A O 1
ATOM 1285 N N . ILE A 1 183 ? 29.933 2.103 13.156 1.00 75.62 183 ILE A N 1
ATOM 1286 C CA . ILE A 1 183 ? 29.750 1.003 12.206 1.00 75.62 183 ILE A CA 1
ATOM 1287 C C . ILE A 1 183 ? 29.148 -0.195 12.934 1.00 75.62 183 ILE A C 1
ATOM 1289 O O . ILE A 1 183 ? 29.748 -0.759 13.847 1.00 75.62 183 ILE A O 1
ATOM 1293 N N . PHE A 1 184 ? 27.977 -0.626 12.471 1.00 76.00 184 PHE A N 1
ATOM 1294 C CA . PHE A 1 184 ? 27.303 -1.820 12.965 1.00 76.00 184 PHE A CA 1
ATOM 1295 C C . PHE A 1 184 ? 27.279 -2.905 11.895 1.00 76.00 184 PHE A C 1
ATOM 1297 O O . PHE A 1 184 ? 26.853 -2.675 10.762 1.00 76.00 184 PHE A O 1
ATOM 1304 N N . ALA A 1 185 ? 27.681 -4.118 12.270 1.00 79.50 185 ALA A N 1
ATOM 1305 C CA . ALA A 1 185 ? 27.468 -5.282 11.426 1.00 79.50 185 ALA A CA 1
ATOM 1306 C C . ALA A 1 185 ? 25.971 -5.624 11.387 1.00 79.50 185 ALA A C 1
ATOM 1308 O O . ALA A 1 185 ? 25.327 -5.789 12.427 1.00 79.50 185 ALA A O 1
ATOM 1309 N N . LEU A 1 186 ? 25.420 -5.750 10.180 1.00 83.69 186 LEU A N 1
ATOM 1310 C CA . LEU A 1 186 ? 24.064 -6.251 9.991 1.00 83.69 186 LEU A CA 1
ATOM 1311 C C . LEU A 1 186 ? 24.048 -7.771 10.165 1.00 83.69 186 LEU A C 1
ATOM 1313 O O . LEU A 1 186 ? 24.910 -8.482 9.652 1.00 83.69 186 LEU A O 1
ATOM 1317 N N . ASN A 1 187 ? 23.035 -8.269 10.866 1.00 87.31 187 ASN A N 1
ATOM 1318 C CA . ASN A 1 187 ? 22.764 -9.691 11.000 1.00 87.31 187 ASN A CA 1
ATOM 1319 C C . ASN A 1 187 ? 21.859 -10.136 9.855 1.00 87.31 187 ASN A C 1
ATOM 1321 O O . ASN A 1 187 ? 20.814 -9.531 9.618 1.00 87.31 187 ASN A O 1
ATOM 1325 N N . GLU A 1 188 ? 22.213 -11.221 9.176 1.00 86.69 188 GLU A N 1
ATOM 1326 C CA . GLU A 1 188 ? 21.305 -11.858 8.227 1.00 86.69 188 GLU A CA 1
ATOM 1327 C C . GLU A 1 188 ? 20.414 -12.863 8.965 1.00 86.69 188 GLU A C 1
ATOM 1329 O O . GLU A 1 188 ? 20.891 -13.804 9.601 1.00 86.69 188 GLU A O 1
ATOM 1334 N N . LEU A 1 189 ? 19.101 -12.642 8.914 1.00 85.50 189 LEU A N 1
ATOM 1335 C CA . LEU A 1 189 ? 18.116 -13.569 9.460 1.00 85.50 189 LEU A CA 1
ATOM 1336 C C . LEU A 1 189 ? 18.069 -14.855 8.616 1.00 85.50 189 LEU A C 1
ATOM 1338 O O . LEU A 1 189 ? 18.388 -14.809 7.429 1.00 85.50 189 LEU A O 1
ATOM 1342 N N . PRO A 1 190 ? 17.569 -15.989 9.149 1.00 83.94 190 PRO A N 1
ATOM 1343 C CA . PRO A 1 190 ? 17.453 -17.239 8.384 1.00 83.94 190 PRO A CA 1
ATOM 1344 C C . PRO A 1 190 ? 16.655 -17.128 7.073 1.00 83.94 190 PRO A C 1
ATOM 1346 O O . PRO A 1 190 ? 16.794 -17.969 6.191 1.00 83.94 190 PRO A O 1
ATOM 1349 N N . CYS A 1 191 ? 15.809 -16.102 6.941 1.00 75.75 191 CYS A N 1
ATOM 1350 C CA . CYS A 1 191 ? 15.058 -15.790 5.726 1.00 75.75 191 CYS A CA 1
ATOM 1351 C C . CYS A 1 191 ? 15.822 -14.924 4.702 1.00 75.75 191 CYS A C 1
ATOM 1353 O O . CYS A 1 191 ? 15.245 -14.572 3.676 1.00 75.75 191 CYS A O 1
ATOM 1355 N N . GLY A 1 192 ? 17.081 -14.561 4.965 1.00 79.50 192 GLY A N 1
ATOM 1356 C CA . GLY A 1 192 ? 17.915 -13.725 4.093 1.00 79.50 192 GLY A CA 1
ATOM 1357 C C . GLY A 1 192 ? 17.696 -12.215 4.248 1.00 79.50 192 GLY A C 1
ATOM 1358 O O . GLY A 1 192 ? 18.238 -11.427 3.471 1.00 79.50 192 GLY A O 1
ATOM 1359 N N . LEU A 1 193 ? 16.895 -11.779 5.225 1.00 84.81 193 LEU A N 1
ATOM 1360 C CA . LEU A 1 193 ? 16.663 -10.358 5.498 1.00 84.81 193 LEU A CA 1
ATOM 1361 C C . LEU A 1 193 ? 17.728 -9.789 6.437 1.00 84.81 193 LEU A C 1
ATOM 1363 O O . LEU A 1 193 ? 18.169 -10.466 7.364 1.00 84.81 193 LEU A O 1
ATOM 1367 N N . LEU A 1 194 ? 18.111 -8.532 6.213 1.00 87.25 194 LEU A N 1
ATOM 1368 C CA . LEU A 1 194 ? 19.070 -7.829 7.060 1.00 87.25 194 LEU A CA 1
ATOM 1369 C C . LEU A 1 194 ? 18.375 -7.230 8.279 1.00 87.25 194 LEU A C 1
ATOM 1371 O O . LEU A 1 194 ? 17.340 -6.571 8.165 1.00 87.25 194 LEU A O 1
ATOM 1375 N N . ALA A 1 195 ? 18.976 -7.433 9.443 1.00 90.12 195 ALA A N 1
ATOM 1376 C CA . ALA A 1 195 ? 18.489 -6.920 10.704 1.00 90.12 195 ALA A CA 1
ATOM 1377 C C . ALA A 1 195 ? 19.623 -6.367 11.565 1.00 90.12 195 ALA A C 1
ATOM 1379 O O . ALA A 1 195 ? 20.749 -6.859 11.554 1.00 90.12 195 ALA A O 1
ATOM 1380 N N . VAL A 1 196 ? 19.300 -5.380 12.386 1.00 89.88 196 VAL A N 1
ATOM 1381 C CA . VAL A 1 196 ? 20.166 -4.870 13.448 1.00 89.88 196 VAL A CA 1
ATOM 1382 C C . VAL A 1 196 ? 19.550 -5.215 14.801 1.00 89.88 196 VAL A C 1
ATOM 1384 O O . VAL A 1 196 ? 18.329 -5.283 14.943 1.00 89.88 196 VAL A O 1
ATOM 1387 N N . GLY A 1 197 ? 20.383 -5.497 15.800 1.00 89.00 197 GLY A N 1
ATOM 1388 C CA . GLY A 1 197 ? 19.897 -5.678 17.164 1.00 89.00 197 GLY A CA 1
ATOM 1389 C C . GLY A 1 197 ? 19.474 -4.333 17.743 1.00 89.00 197 GLY A C 1
ATOM 1390 O O . GLY A 1 197 ? 20.277 -3.407 17.782 1.00 89.00 197 GLY A O 1
ATOM 1391 N N . VAL A 1 198 ? 18.233 -4.225 18.211 1.00 88.69 198 VAL A N 1
ATOM 1392 C CA . VAL A 1 198 ? 17.739 -3.038 18.919 1.00 88.69 198 VAL A CA 1
ATOM 1393 C C . VAL A 1 198 ? 17.246 -3.425 20.301 1.00 88.69 198 VAL A C 1
ATOM 1395 O O . VAL A 1 198 ? 16.772 -4.543 20.508 1.00 88.69 198 VAL A O 1
ATOM 1398 N N . THR A 1 199 ? 17.323 -2.489 21.243 1.00 90.94 199 THR A N 1
ATOM 1399 C CA . THR A 1 199 ? 16.769 -2.663 22.588 1.00 90.94 199 THR A CA 1
ATOM 1400 C C . THR A 1 199 ? 15.710 -1.601 22.835 1.00 90.94 199 THR A C 1
ATOM 1402 O O . THR A 1 199 ? 16.005 -0.410 22.810 1.00 90.94 199 THR A O 1
ATOM 1405 N N . VAL A 1 200 ? 14.477 -2.036 23.097 1.00 89.94 200 VAL A N 1
ATOM 1406 C CA . VAL A 1 200 ? 13.349 -1.159 23.440 1.00 89.94 200 VAL A CA 1
ATOM 1407 C C . VAL A 1 200 ? 12.875 -1.542 24.835 1.00 89.94 200 VAL A C 1
ATOM 1409 O O . VAL A 1 200 ? 12.553 -2.704 25.072 1.00 89.94 200 VAL A O 1
ATOM 1412 N N . ASN A 1 201 ? 12.876 -0.585 25.769 1.00 92.25 201 ASN A N 1
ATOM 14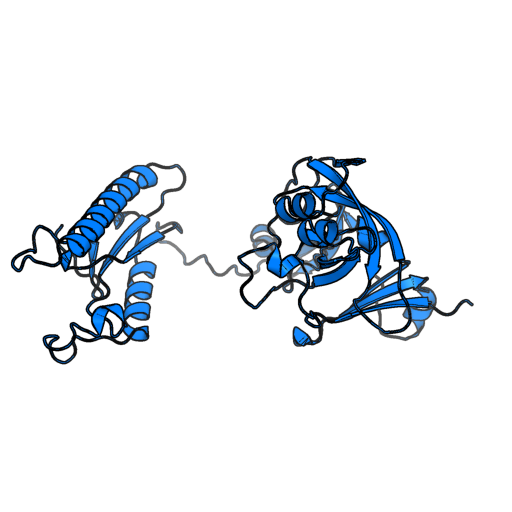13 C CA . ASN A 1 201 ? 12.495 -0.798 27.174 1.00 92.25 201 ASN A CA 1
ATOM 1414 C C . ASN A 1 201 ? 13.188 -2.013 27.830 1.00 92.25 201 ASN A C 1
ATOM 1416 O O . ASN A 1 201 ? 12.571 -2.785 28.559 1.00 92.25 201 ASN A O 1
ATOM 1420 N N . GLY A 1 202 ? 14.480 -2.208 27.546 1.00 91.81 202 GLY A N 1
ATOM 1421 C CA . GLY A 1 202 ? 15.270 -3.318 28.094 1.00 91.81 202 GLY A CA 1
ATOM 1422 C C . GLY A 1 202 ? 15.066 -4.670 27.400 1.00 91.81 202 GLY A C 1
ATOM 1423 O O . GLY A 1 202 ? 15.731 -5.635 27.765 1.00 91.81 202 GLY A O 1
ATOM 1424 N N . VAL A 1 203 ? 14.206 -4.753 26.380 1.00 91.19 203 VAL A N 1
ATOM 1425 C CA . VAL A 1 203 ? 14.016 -5.965 25.575 1.00 91.19 203 VAL A CA 1
ATOM 1426 C C . VAL A 1 203 ? 14.801 -5.854 24.281 1.00 91.19 203 VAL A C 1
ATOM 1428 O O . VAL A 1 203 ? 14.521 -4.991 23.449 1.00 91.19 203 VAL A O 1
ATOM 1431 N N . SER A 1 204 ? 15.769 -6.749 24.100 1.00 91.44 204 SER A N 1
ATOM 1432 C CA . SER A 1 204 ? 16.537 -6.856 22.860 1.00 91.44 204 SER A CA 1
ATOM 1433 C C . SER A 1 204 ? 15.797 -7.698 21.821 1.00 91.44 204 SER A C 1
ATOM 1435 O O . SER A 1 204 ? 15.279 -8.774 22.123 1.00 91.44 204 SER A O 1
ATOM 1437 N N . MET A 1 205 ? 15.747 -7.215 20.582 1.00 90.00 205 MET A N 1
ATOM 1438 C CA . MET A 1 205 ? 15.105 -7.894 19.456 1.00 90.00 205 MET A CA 1
ATOM 1439 C C . MET A 1 205 ? 15.767 -7.513 18.126 1.00 90.00 205 MET A C 1
ATOM 1441 O O . MET A 1 205 ? 16.331 -6.424 18.020 1.00 90.00 205 MET A O 1
ATOM 1445 N N . PRO A 1 206 ? 15.704 -8.375 17.097 1.00 89.12 206 PRO A N 1
ATOM 1446 C CA . PRO A 1 206 ? 16.114 -7.981 15.757 1.00 89.12 206 PRO A CA 1
ATOM 1447 C C . PRO A 1 206 ? 15.104 -6.984 15.172 1.00 89.12 206 PRO A C 1
ATOM 1449 O O . PRO A 1 206 ? 13.897 -7.233 15.196 1.00 89.12 206 PRO A O 1
ATOM 1452 N N . ALA A 1 207 ? 15.598 -5.883 14.616 1.00 88.50 207 ALA A N 1
ATOM 1453 C CA . ALA A 1 207 ? 14.837 -4.954 13.792 1.00 88.50 207 ALA A CA 1
ATOM 1454 C C . ALA A 1 207 ? 15.307 -5.069 12.346 1.00 88.50 207 ALA A C 1
ATOM 1456 O O . ALA A 1 207 ? 16.503 -4.963 12.078 1.00 88.50 207 ALA A O 1
ATOM 1457 N N . LEU A 1 208 ? 14.369 -5.290 11.425 1.00 88.81 208 LEU A N 1
ATOM 1458 C CA . LEU A 1 208 ? 14.669 -5.260 9.999 1.00 88.81 208 LEU A CA 1
ATOM 1459 C C . LEU A 1 208 ? 15.167 -3.872 9.609 1.00 88.81 208 LEU A C 1
ATOM 1461 O O . LEU A 1 208 ? 14.608 -2.862 10.039 1.00 88.81 208 LEU A O 1
ATOM 1465 N N . VAL A 1 209 ? 16.198 -3.836 8.775 1.00 86.25 209 VAL A N 1
ATOM 1466 C CA . VAL A 1 209 ? 16.601 -2.600 8.111 1.00 86.25 209 VAL A CA 1
ATOM 1467 C C . VAL A 1 209 ? 15.720 -2.472 6.878 1.00 86.25 209 VAL A C 1
ATOM 1469 O O . VAL A 1 209 ? 15.927 -3.187 5.900 1.00 86.25 209 VAL A O 1
ATOM 1472 N N . ASP A 1 210 ? 14.711 -1.607 6.946 1.00 84.69 210 ASP A N 1
ATOM 1473 C CA . ASP A 1 210 ? 13.717 -1.376 5.892 1.00 84.69 210 ASP A CA 1
ATOM 1474 C C . ASP A 1 210 ? 13.762 0.097 5.465 1.00 84.69 210 ASP A C 1
ATOM 1476 O O . ASP A 1 210 ? 13.236 0.974 6.147 1.00 84.69 210 ASP A O 1
ATOM 1480 N N . THR A 1 211 ? 14.427 0.375 4.343 1.00 77.81 211 THR A N 1
ATOM 1481 C CA . THR A 1 211 ? 14.463 1.712 3.730 1.00 77.81 211 THR A CA 1
ATOM 1482 C C . THR A 1 211 ? 13.196 2.049 2.951 1.00 77.81 211 THR A C 1
ATOM 1484 O O . THR A 1 211 ? 13.018 3.200 2.550 1.00 77.81 211 THR A O 1
ATOM 1487 N N . GLY A 1 212 ? 12.325 1.067 2.704 1.00 67.94 212 GLY A N 1
ATOM 1488 C CA . GLY A 1 212 ? 11.036 1.286 2.068 1.00 67.94 212 GLY A CA 1
ATOM 1489 C C . GLY A 1 212 ? 10.053 1.980 3.012 1.00 67.94 212 GLY A C 1
ATOM 1490 O O . GLY A 1 212 ? 9.263 2.817 2.583 1.00 67.94 212 GLY A O 1
ATOM 1491 N N . ALA A 1 213 ? 10.112 1.700 4.312 1.00 65.94 213 ALA A N 1
ATOM 1492 C CA . ALA A 1 213 ? 9.261 2.350 5.301 1.00 65.94 213 ALA A CA 1
ATOM 1493 C C . ALA A 1 213 ? 9.918 3.629 5.874 1.00 65.94 213 ALA A C 1
ATOM 1495 O O . ALA A 1 213 ? 10.898 3.543 6.608 1.00 65.94 213 ALA A O 1
ATOM 1496 N N . PRO A 1 214 ? 9.357 4.839 5.673 1.00 55.16 214 PRO A N 1
ATOM 1497 C CA . PRO A 1 214 ? 9.909 6.083 6.237 1.00 55.16 214 PRO A CA 1
ATOM 1498 C C . PRO A 1 214 ? 9.606 6.259 7.735 1.00 55.16 214 PRO A C 1
ATOM 1500 O O . PRO A 1 214 ? 9.678 7.365 8.270 1.00 55.16 214 PRO A O 1
ATOM 1503 N N . GLN A 1 215 ? 9.161 5.197 8.399 1.00 66.69 215 GLN A N 1
ATOM 1504 C CA . GLN A 1 215 ? 8.839 5.159 9.815 1.00 66.69 215 GLN A CA 1
ATOM 1505 C C . GLN A 1 215 ? 9.359 3.845 10.379 1.00 66.69 215 GLN A C 1
ATOM 1507 O O . GLN A 1 215 ? 9.188 2.794 9.766 1.00 66.69 215 GLN A O 1
ATOM 1512 N N . THR A 1 216 ? 9.933 3.895 11.577 1.00 74.50 216 THR A N 1
ATOM 1513 C CA . THR A 1 216 ? 10.270 2.681 12.318 1.00 74.50 216 THR A CA 1
ATOM 1514 C C . THR A 1 216 ? 8.982 1.966 12.714 1.00 74.50 216 THR A C 1
ATOM 1516 O O . THR A 1 216 ? 8.194 2.483 13.507 1.00 74.50 216 THR A O 1
ATOM 1519 N N . ILE A 1 217 ? 8.767 0.768 12.173 1.00 75.00 217 ILE A N 1
ATOM 1520 C CA . ILE A 1 217 ? 7.593 -0.053 12.476 1.00 75.00 217 ILE A CA 1
ATOM 1521 C C . ILE A 1 217 ? 7.968 -1.088 13.537 1.00 75.00 217 ILE A C 1
ATOM 1523 O O . ILE A 1 217 ? 8.837 -1.931 13.324 1.00 75.00 217 ILE A O 1
ATOM 1527 N N . ILE A 1 218 ? 7.265 -1.069 14.670 1.00 82.62 218 ILE A N 1
ATOM 1528 C CA . ILE A 1 218 ? 7.323 -2.134 15.677 1.00 82.62 218 ILE A CA 1
ATOM 1529 C C . ILE A 1 218 ? 6.023 -2.931 15.574 1.00 82.62 218 ILE A C 1
ATOM 1531 O O . ILE A 1 218 ? 4.936 -2.394 15.779 1.00 82.62 218 ILE A O 1
ATOM 1535 N N . ASN A 1 219 ? 6.116 -4.219 15.236 1.00 83.19 219 ASN A N 1
ATOM 1536 C CA . ASN A 1 219 ? 4.928 -5.072 15.178 1.00 83.19 219 ASN A CA 1
ATOM 1537 C C . ASN A 1 219 ? 4.313 -5.276 16.578 1.00 83.19 219 ASN A C 1
ATOM 1539 O O . ASN A 1 219 ? 5.012 -5.183 17.587 1.00 83.19 219 ASN A O 1
ATOM 1543 N N . LYS A 1 220 ? 3.011 -5.597 16.642 1.00 81.50 220 LYS A N 1
ATOM 1544 C CA . LYS A 1 220 ? 2.267 -5.724 17.912 1.00 81.50 220 LYS A CA 1
ATOM 1545 C C . LYS A 1 220 ? 2.957 -6.660 18.914 1.00 81.50 220 LYS A C 1
ATOM 1547 O O . LYS A 1 220 ? 3.145 -6.275 20.059 1.00 81.50 220 LYS A O 1
ATOM 1552 N N . ALA A 1 221 ? 3.417 -7.832 18.476 1.00 81.94 221 ALA A N 1
ATOM 1553 C CA . ALA A 1 221 ? 4.068 -8.800 19.362 1.00 81.94 221 ALA A CA 1
ATOM 1554 C C . ALA A 1 221 ? 5.400 -8.285 19.943 1.00 81.94 221 ALA A C 1
ATOM 1556 O O . ALA A 1 221 ? 5.743 -8.582 21.085 1.00 81.94 221 ALA A O 1
ATOM 1557 N N . ALA A 1 222 ? 6.179 -7.534 19.162 1.00 85.69 222 ALA A N 1
ATOM 1558 C CA . ALA A 1 222 ? 7.400 -6.885 19.628 1.00 85.69 222 ALA A CA 1
ATOM 1559 C C . ALA A 1 222 ? 7.094 -5.723 20.585 1.00 85.69 222 ALA A C 1
ATOM 1561 O O . ALA A 1 222 ? 7.752 -5.605 21.617 1.00 85.69 222 ALA A O 1
ATOM 1562 N N . ALA A 1 223 ? 6.067 -4.924 20.280 1.00 88.06 223 ALA A N 1
ATOM 1563 C CA . ALA A 1 223 ? 5.605 -3.826 21.123 1.00 88.06 223 ALA A CA 1
ATOM 1564 C C . ALA A 1 223 ? 5.129 -4.331 22.496 1.00 88.06 223 ALA A C 1
ATOM 1566 O O . ALA A 1 223 ? 5.578 -3.822 23.518 1.00 88.06 223 ALA A O 1
ATOM 1567 N N . GLU A 1 224 ? 4.309 -5.384 22.524 1.00 86.62 224 GLU A N 1
ATOM 1568 C CA . GLU A 1 224 ? 3.843 -6.034 23.756 1.00 86.62 224 GLU A CA 1
ATOM 1569 C C . GLU A 1 224 ? 5.004 -6.554 24.603 1.00 86.62 224 GLU A C 1
ATOM 1571 O O . GLU A 1 224 ? 5.071 -6.269 25.797 1.00 86.62 224 GLU A O 1
ATOM 1576 N N . ARG A 1 225 ? 5.958 -7.274 23.991 1.00 88.12 225 ARG A N 1
ATOM 1577 C CA . ARG A 1 225 ? 7.147 -7.757 24.710 1.00 88.12 225 ARG A CA 1
ATOM 1578 C C . ARG A 1 225 ? 7.967 -6.610 25.283 1.00 88.12 225 ARG A C 1
ATOM 1580 O O . ARG A 1 225 ? 8.448 -6.726 26.401 1.00 88.12 225 ARG A O 1
ATOM 1587 N N . ALA A 1 226 ? 8.100 -5.514 24.542 1.00 90.81 226 ALA A N 1
ATOM 1588 C CA . ALA A 1 226 ? 8.781 -4.305 24.989 1.00 90.81 226 ALA A CA 1
ATOM 1589 C C . ALA A 1 226 ? 7.955 -3.464 25.982 1.00 90.81 226 ALA A C 1
ATOM 1591 O O . ALA A 1 226 ? 8.384 -2.375 26.354 1.00 90.81 226 ALA A O 1
ATOM 1592 N N . GLY A 1 227 ? 6.754 -3.890 26.386 1.00 88.81 227 GLY A N 1
ATOM 1593 C CA . GLY A 1 227 ? 5.889 -3.094 27.259 1.00 88.81 227 GLY A CA 1
ATOM 1594 C C . GLY A 1 227 ? 5.473 -1.748 26.653 1.00 88.81 227 GLY A C 1
ATOM 1595 O O . GLY A 1 227 ? 5.162 -0.809 27.383 1.00 88.81 227 GLY A O 1
ATOM 1596 N N . VAL A 1 228 ? 5.497 -1.619 25.323 1.00 87.06 228 VAL A N 1
ATOM 1597 C CA . VAL A 1 228 ? 4.974 -0.448 24.618 1.00 87.06 228 VAL A CA 1
ATOM 1598 C C . VAL A 1 228 ? 3.454 -0.539 24.644 1.00 87.06 228 VAL A C 1
ATOM 1600 O O . VAL A 1 228 ? 2.875 -1.516 24.170 1.00 87.06 228 VAL A O 1
ATOM 1603 N N . VAL A 1 229 ? 2.801 0.487 25.190 1.00 80.62 229 VAL A N 1
ATOM 1604 C CA . VAL A 1 229 ? 1.338 0.572 25.211 1.00 80.62 229 VAL A CA 1
ATOM 1605 C C . VAL A 1 229 ? 0.838 0.689 23.774 1.00 80.62 229 VAL A C 1
ATOM 1607 O O . VAL A 1 229 ? 0.944 1.740 23.143 1.00 80.62 229 VAL A O 1
ATOM 1610 N N . VAL A 1 230 ? 0.296 -0.403 23.242 1.00 74.31 230 VAL A N 1
ATOM 1611 C CA . VAL A 1 230 ? -0.334 -0.409 21.924 1.00 74.31 230 VAL A CA 1
ATOM 1612 C C . VAL A 1 230 ? -1.719 0.216 22.076 1.00 74.31 230 VAL A C 1
ATOM 1614 O O . VAL A 1 230 ? -2.629 -0.384 22.646 1.00 74.31 230 VAL A O 1
ATOM 1617 N N . GLY A 1 231 ? -1.882 1.449 21.593 1.00 53.78 231 GLY A N 1
ATOM 1618 C CA . GLY A 1 231 ? -3.190 2.099 21.532 1.00 53.78 231 GLY A CA 1
ATOM 1619 C C . GLY A 1 231 ? -4.167 1.240 20.725 1.00 53.78 231 GLY A C 1
ATOM 1620 O O . GLY A 1 231 ? -3.911 0.938 19.562 1.00 53.78 231 GLY A O 1
ATOM 1621 N N . GLY A 1 232 ? -5.262 0.814 21.355 1.00 50.50 232 GLY A N 1
ATOM 1622 C CA . GLY A 1 232 ? -6.258 -0.070 20.740 1.00 50.50 232 GLY A CA 1
ATOM 1623 C C . GLY A 1 232 ? -6.927 -1.040 21.713 1.00 50.50 232 GLY A C 1
ATOM 1624 O O . GLY A 1 232 ? -7.993 -1.561 21.405 1.00 50.50 232 GLY A O 1
ATOM 1625 N N . GLU A 1 233 ? -6.363 -1.240 22.904 1.00 47.16 233 GLU A N 1
ATOM 1626 C CA . GLU A 1 233 ? -7.031 -1.974 23.982 1.00 47.16 233 GLU A CA 1
ATOM 1627 C C . GLU A 1 233 ? -7.748 -0.991 24.910 1.00 47.16 233 GLU A C 1
ATOM 1629 O O . GLU A 1 233 ? -7.341 -0.722 26.037 1.00 47.16 233 GLU A O 1
ATOM 1634 N N . SER A 1 234 ? -8.852 -0.425 24.418 1.00 42.44 234 SER A N 1
ATOM 1635 C CA . SER A 1 234 ? -9.922 -0.020 25.326 1.00 42.44 234 SER A CA 1
ATOM 1636 C C . SER A 1 234 ? -10.467 -1.293 25.972 1.00 42.44 234 SER A C 1
ATOM 1638 O O . SER A 1 234 ? -10.988 -2.164 25.271 1.00 42.44 234 SER A O 1
ATOM 1640 N N . GLY A 1 235 ? -10.297 -1.406 27.289 1.00 38.88 235 GLY A N 1
ATOM 1641 C CA . GLY A 1 235 ? -10.781 -2.525 28.088 1.00 38.88 235 GLY A CA 1
ATOM 1642 C C . GLY A 1 235 ? -12.261 -2.845 27.854 1.00 38.88 235 GLY A C 1
ATOM 1643 O O . GLY A 1 235 ? -13.059 -1.980 27.502 1.00 38.88 235 GLY A O 1
ATOM 1644 N N . GLU A 1 236 ? -12.583 -4.124 28.030 1.00 48.66 236 GLU A N 1
ATOM 1645 C CA . GLU A 1 236 ? -13.919 -4.680 28.269 1.00 48.66 236 GLU A CA 1
ATOM 1646 C C . GLU A 1 236 ? -15.111 -3.939 27.634 1.00 48.66 236 GLU A C 1
ATOM 1648 O O . GLU A 1 236 ? -15.906 -3.266 28.282 1.00 48.66 236 GLU A O 1
ATOM 1653 N N . SER A 1 237 ? -15.325 -4.186 26.344 1.00 39.25 237 SER A N 1
ATOM 1654 C CA . SER A 1 237 ? -16.674 -4.423 25.825 1.00 39.25 237 SER A CA 1
ATOM 1655 C C . SER A 1 237 ? -16.569 -5.336 24.604 1.00 39.25 237 SER A C 1
ATOM 1657 O O . SER A 1 237 ? -15.754 -5.109 23.715 1.00 39.25 237 SER A O 1
ATOM 1659 N N . GLY A 1 238 ? -17.339 -6.425 24.580 1.00 41.56 238 GLY A N 1
ATOM 1660 C CA . GLY A 1 238 ? -17.309 -7.450 23.531 1.00 41.56 238 GLY A CA 1
ATOM 1661 C C . GLY A 1 238 ? -17.794 -6.963 22.159 1.00 41.56 238 GLY A C 1
ATOM 1662 O O . GLY A 1 238 ? -18.838 -7.395 21.681 1.00 41.56 238 GLY A O 1
ATOM 1663 N N . GLY A 1 239 ? -17.038 -6.085 21.506 1.00 43.69 239 GLY A N 1
ATOM 1664 C CA . GLY A 1 239 ? -17.262 -5.636 20.138 1.00 43.69 239 GLY A CA 1
ATOM 1665 C C . GLY A 1 239 ? -15.940 -5.611 19.387 1.00 43.69 239 GLY A C 1
ATOM 1666 O O . GLY A 1 239 ? -15.221 -4.622 19.439 1.00 43.69 239 GLY A O 1
ATOM 1667 N N . GLY A 1 240 ? -15.601 -6.707 18.706 1.00 51.53 240 GLY A N 1
ATOM 1668 C CA . GLY A 1 240 ? -14.389 -6.769 17.892 1.00 51.53 240 GLY A CA 1
ATOM 1669 C C . GLY A 1 240 ? -14.336 -5.651 16.843 1.00 51.53 240 GLY A C 1
ATOM 1670 O O . GLY A 1 240 ? -15.368 -5.263 16.279 1.00 51.53 240 GLY A O 1
ATOM 1671 N N . CYS A 1 241 ? -13.124 -5.162 16.556 1.00 58.62 241 CYS A N 1
ATOM 1672 C CA . CYS A 1 241 ? -12.855 -4.394 15.342 1.00 58.62 241 CYS A CA 1
ATOM 1673 C C . CYS A 1 241 ? -13.384 -5.190 14.145 1.00 58.62 241 CYS A C 1
ATOM 1675 O O . CYS A 1 241 ? -12.923 -6.298 13.870 1.00 58.62 241 CYS A O 1
ATOM 1677 N N . HIS A 1 242 ? -14.376 -4.639 13.458 1.00 76.25 242 HIS A N 1
ATOM 1678 C CA . HIS A 1 242 ? -14.979 -5.232 12.275 1.00 76.25 242 HIS A CA 1
ATOM 1679 C C . HIS A 1 242 ? -14.854 -4.242 11.123 1.00 76.25 242 HIS A C 1
ATOM 1681 O O . HIS A 1 242 ? -14.861 -3.028 11.324 1.00 76.25 242 HIS A O 1
ATOM 1687 N N . ALA A 1 243 ? -14.719 -4.764 9.908 1.00 92.12 243 ALA A N 1
ATOM 1688 C CA . ALA A 1 243 ? -14.753 -3.922 8.724 1.00 92.12 243 ALA A CA 1
ATOM 1689 C C . ALA A 1 243 ? -16.187 -3.429 8.492 1.00 92.12 243 ALA A C 1
ATOM 1691 O O . ALA A 1 243 ? -17.147 -4.177 8.704 1.00 92.12 243 ALA A O 1
ATOM 1692 N N . ILE A 1 244 ? -16.323 -2.183 8.040 1.00 95.50 244 ILE A N 1
ATOM 1693 C CA . ILE A 1 244 ? -17.611 -1.566 7.723 1.00 95.50 244 ILE A CA 1
ATOM 1694 C C . ILE A 1 244 ? -17.586 -1.103 6.268 1.00 95.50 244 ILE A C 1
ATOM 1696 O O . ILE A 1 244 ? -16.696 -0.361 5.860 1.00 95.50 244 ILE A O 1
ATOM 1700 N N . VAL A 1 245 ? -18.591 -1.513 5.499 1.00 97.25 245 VAL A N 1
ATOM 1701 C CA . VAL A 1 245 ? -18.903 -0.970 4.177 1.00 97.25 245 VAL A CA 1
ATOM 1702 C C . VAL A 1 245 ? -20.103 -0.041 4.324 1.00 97.25 245 VAL A C 1
ATOM 1704 O O . VAL A 1 245 ? -21.216 -0.480 4.616 1.00 97.25 245 VAL A O 1
ATOM 1707 N N . ALA A 1 246 ? -19.874 1.255 4.126 1.00 96.88 246 ALA A N 1
ATOM 1708 C CA . ALA A 1 246 ? -20.906 2.279 4.203 1.00 96.88 246 ALA A CA 1
ATOM 1709 C C . ALA A 1 246 ? -21.267 2.783 2.800 1.00 96.88 246 ALA A C 1
ATOM 1711 O O . ALA A 1 246 ? -20.466 3.432 2.131 1.00 96.88 246 ALA A O 1
ATOM 1712 N N . ASN A 1 247 ? -22.491 2.499 2.362 1.00 97.69 247 ASN A N 1
ATOM 1713 C CA . ASN A 1 247 ? -22.986 2.878 1.045 1.00 97.69 247 ASN A CA 1
ATOM 1714 C C . ASN A 1 247 ? -23.824 4.157 1.136 1.00 97.69 247 ASN A C 1
ATOM 1716 O O . ASN 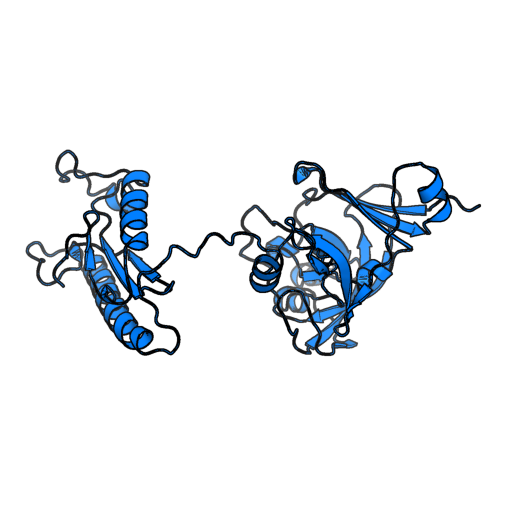A 1 247 ? -24.850 4.200 1.819 1.00 97.69 247 ASN A O 1
ATOM 1720 N N . LEU A 1 248 ? -23.420 5.199 0.405 1.00 97.44 248 LEU A N 1
ATOM 1721 C CA . LEU A 1 248 ? -24.192 6.438 0.304 1.00 97.44 248 LEU A CA 1
ATOM 1722 C C . LEU A 1 248 ? -25.464 6.204 -0.520 1.00 97.44 248 LEU A C 1
ATOM 1724 O O . LEU A 1 248 ? -25.430 6.116 -1.754 1.00 97.44 248 LEU A O 1
ATOM 1728 N N . SER A 1 249 ? -26.598 6.137 0.166 1.00 96.56 249 SER A N 1
ATOM 1729 C CA . SER A 1 249 ? -27.930 6.049 -0.421 1.00 96.56 249 SER A CA 1
ATOM 1730 C C . SER A 1 249 ? -28.661 7.394 -0.331 1.00 96.56 249 SER A C 1
ATOM 1732 O O . SER A 1 249 ? -28.051 8.448 -0.139 1.00 96.56 249 SER A O 1
ATOM 1734 N N . ALA A 1 250 ? -29.970 7.404 -0.553 1.00 92.94 250 ALA A N 1
ATOM 1735 C CA . ALA A 1 250 ? -30.775 8.615 -0.511 1.00 92.94 250 ALA A CA 1
ATOM 1736 C C . ALA A 1 250 ? -32.177 8.307 0.002 1.00 92.94 250 ALA A C 1
ATOM 1738 O O . ALA A 1 250 ? -32.743 7.302 -0.390 1.00 92.94 250 ALA A O 1
ATOM 1739 N N . ARG A 1 251 ? -32.792 9.195 0.790 1.00 92.69 251 ARG A N 1
ATOM 1740 C CA . ARG A 1 251 ? -34.158 8.977 1.303 1.00 92.69 251 ARG A CA 1
ATOM 1741 C C . ARG A 1 251 ? -35.194 8.706 0.203 1.00 92.69 251 ARG A C 1
ATOM 1743 O O . ARG A 1 251 ? -36.104 7.917 0.397 1.00 92.69 251 ARG A O 1
ATOM 1750 N N . VAL A 1 252 ? -34.996 9.264 -0.994 1.00 91.50 252 VAL A N 1
ATOM 1751 C CA . VAL A 1 252 ? -35.841 8.998 -2.175 1.00 91.50 252 VAL A CA 1
ATOM 1752 C C . VAL A 1 252 ? -35.794 7.546 -2.681 1.00 91.50 252 VAL A C 1
ATOM 1754 O O . VAL A 1 252 ? -36.598 7.190 -3.541 1.00 91.50 252 VAL A O 1
ATOM 1757 N N . SER A 1 253 ? -34.871 6.711 -2.199 1.00 93.19 253 SER A N 1
ATOM 1758 C CA . SER A 1 253 ? -34.837 5.277 -2.511 1.00 93.19 253 SER A CA 1
ATOM 1759 C C . SER A 1 253 ? -35.709 4.422 -1.602 1.00 93.19 253 SER A C 1
ATOM 1761 O O . SER A 1 253 ? -35.885 3.241 -1.899 1.00 93.19 253 SER A O 1
ATOM 1763 N N . SER A 1 254 ? -36.255 5.016 -0.538 1.00 95.62 254 SER A N 1
ATOM 1764 C CA . SER A 1 254 ? -37.274 4.393 0.292 1.00 95.62 254 SER A CA 1
ATOM 1765 C C . SER A 1 254 ? -38.561 4.224 -0.511 1.00 95.62 254 SER A C 1
ATOM 1767 O O . SER A 1 254 ? -39.143 5.204 -0.984 1.00 95.62 254 SER A O 1
ATOM 1769 N N . VAL A 1 255 ? -38.992 2.978 -0.684 1.00 95.25 255 VAL A N 1
ATOM 1770 C CA . VAL A 1 255 ? -40.268 2.625 -1.307 1.00 95.25 255 VAL A CA 1
ATOM 1771 C C . VAL A 1 255 ? -41.415 2.947 -0.349 1.00 95.25 255 VAL A C 1
ATOM 1773 O O . VAL A 1 255 ? -42.420 3.505 -0.784 1.00 95.25 255 VAL A O 1
ATOM 1776 N N . GLY A 1 256 ? -41.244 2.670 0.947 1.00 93.50 256 GLY A N 1
ATOM 1777 C CA . GLY A 1 256 ? -42.223 2.954 1.994 1.00 93.50 256 GLY A CA 1
ATOM 1778 C C . GLY A 1 256 ? -42.463 4.446 2.255 1.00 93.50 256 GLY A C 1
ATOM 1779 O O . GLY A 1 256 ? -43.577 4.814 2.613 1.00 93.50 256 GLY A O 1
ATOM 1780 N N . ASP A 1 257 ? -41.466 5.310 2.030 1.00 90.38 257 ASP A N 1
ATOM 1781 C CA . ASP A 1 257 ? -41.568 6.780 2.165 1.00 90.38 257 ASP A CA 1
ATOM 1782 C C . ASP A 1 257 ? -41.901 7.475 0.820 1.00 90.38 257 ASP A C 1
ATOM 1784 O O . ASP A 1 257 ? -41.840 8.701 0.684 1.00 90.38 257 ASP A O 1
ATOM 1788 N N . ASN A 1 258 ? -42.221 6.722 -0.242 1.00 92.19 258 ASN A N 1
ATOM 1789 C CA . ASN A 1 258 ? -42.427 7.305 -1.570 1.00 92.19 258 ASN A CA 1
ATOM 1790 C C . ASN A 1 258 ? -43.849 7.857 -1.786 1.00 92.19 258 ASN A C 1
ATOM 1792 O O . ASN A 1 258 ? -44.678 7.229 -2.440 1.00 92.19 258 ASN A O 1
ATOM 1796 N N . GLY A 1 259 ? -44.096 9.086 -1.327 1.00 90.94 259 GLY A N 1
ATOM 1797 C CA . GLY A 1 259 ? -45.331 9.834 -1.622 1.00 90.94 259 GLY A CA 1
ATOM 1798 C C . GLY A 1 259 ? -45.266 10.775 -2.837 1.00 90.94 259 GLY A C 1
ATOM 1799 O O . GLY A 1 259 ? -46.288 11.317 -3.246 1.00 90.94 259 GLY A O 1
ATOM 1800 N N . MET A 1 260 ? -44.075 11.008 -3.406 1.00 89.00 260 MET A N 1
ATOM 1801 C CA . MET A 1 260 ? -43.848 12.070 -4.407 1.00 89.00 260 MET A CA 1
ATOM 1802 C C . MET A 1 260 ? -43.654 11.565 -5.845 1.00 89.00 260 MET A C 1
ATOM 1804 O O . MET A 1 260 ? -43.938 12.296 -6.790 1.00 89.00 260 MET A O 1
ATOM 1808 N N . GLY A 1 261 ? -43.121 10.353 -6.041 1.00 89.31 261 GLY A N 1
ATOM 1809 C CA . GLY A 1 261 ? -42.765 9.848 -7.373 1.00 89.31 261 GLY A CA 1
ATOM 1810 C C . GLY A 1 261 ? -41.586 10.581 -8.042 1.00 89.31 261 GLY A C 1
ATOM 1811 O O . GLY A 1 261 ? -40.714 11.145 -7.369 1.00 89.31 261 GLY A O 1
ATOM 1812 N N . GLY A 1 262 ? -41.533 10.517 -9.381 1.00 90.50 262 GLY A N 1
ATOM 1813 C CA . GLY A 1 262 ? -40.489 11.122 -10.223 1.00 90.50 262 GLY A CA 1
ATOM 1814 C C . GLY A 1 262 ? -39.096 10.497 -10.065 1.00 90.50 262 GLY A C 1
ATOM 1815 O O . GLY A 1 262 ? -38.910 9.533 -9.325 1.00 90.50 262 GLY A O 1
ATOM 1816 N N . TRP A 1 263 ? -38.096 11.063 -10.755 1.00 87.81 263 TRP A N 1
ATOM 1817 C CA . TRP A 1 263 ? -36.681 10.671 -10.621 1.00 87.81 263 TRP A CA 1
ATOM 1818 C C . TRP A 1 263 ? -36.418 9.171 -10.836 1.00 87.81 263 TRP A C 1
ATOM 1820 O O . TRP A 1 263 ? -35.549 8.591 -10.188 1.00 87.81 263 TRP A O 1
ATOM 1830 N N . TYR A 1 264 ? -37.167 8.540 -11.747 1.00 90.94 264 TYR A N 1
ATOM 1831 C CA . TYR A 1 264 ? -37.241 7.083 -11.896 1.00 90.94 264 TYR A CA 1
ATOM 1832 C C . TYR A 1 264 ? -35.875 6.389 -11.914 1.00 90.94 264 TYR A C 1
ATOM 1834 O O . TYR A 1 264 ? -35.653 5.486 -11.116 1.00 90.94 264 TYR A O 1
ATOM 1842 N N . ALA A 1 265 ? -34.935 6.846 -12.748 1.00 90.69 265 ALA A N 1
ATOM 1843 C CA . ALA A 1 265 ? -33.602 6.245 -12.839 1.00 90.69 265 ALA A CA 1
ATOM 1844 C C . ALA A 1 265 ? -32.784 6.398 -11.539 1.00 90.69 265 ALA A C 1
ATOM 1846 O O . ALA A 1 265 ? -32.131 5.455 -11.087 1.00 90.69 265 ALA A O 1
ATOM 1847 N N . TYR A 1 266 ? -32.848 7.567 -10.893 1.00 90.25 266 TYR A N 1
ATOM 1848 C CA . TYR A 1 266 ? -32.126 7.820 -9.644 1.00 90.25 266 TYR A CA 1
ATOM 1849 C C . TYR A 1 266 ? -32.718 7.024 -8.475 1.00 90.25 266 TYR A C 1
ATOM 1851 O O . TYR A 1 266 ? -31.980 6.388 -7.726 1.00 90.25 266 TYR A O 1
ATOM 1859 N N . ARG A 1 267 ? -34.050 6.987 -8.351 1.00 93.25 267 ARG A N 1
ATOM 1860 C CA . ARG A 1 267 ? -34.732 6.159 -7.350 1.00 93.25 267 ARG A CA 1
ATOM 1861 C C . ARG A 1 267 ? -34.441 4.681 -7.575 1.00 93.25 267 ARG A C 1
ATOM 1863 O O . ARG A 1 267 ? -33.938 4.039 -6.666 1.00 93.25 267 ARG A O 1
ATOM 1870 N N . ALA A 1 268 ? -34.659 4.171 -8.789 1.00 88.19 268 ALA A N 1
ATOM 1871 C CA . ALA A 1 268 ? -34.428 2.767 -9.120 1.00 88.19 268 ALA A CA 1
ATOM 1872 C C . ALA A 1 268 ? -32.986 2.332 -8.817 1.00 88.19 268 ALA A C 1
ATOM 1874 O O . ALA A 1 268 ? -32.782 1.307 -8.173 1.00 88.19 268 ALA A O 1
ATOM 1875 N N . SER A 1 269 ? -31.986 3.129 -9.209 1.00 92.81 269 SER A N 1
ATOM 1876 C CA . SER A 1 269 ? -30.576 2.818 -8.926 1.00 92.81 269 SER A CA 1
ATOM 1877 C C . SER A 1 269 ? -30.253 2.813 -7.429 1.00 92.81 269 SER A C 1
ATOM 1879 O O . SER A 1 269 ? -29.569 1.906 -6.954 1.00 92.81 269 SER A O 1
ATOM 1881 N N . LYS A 1 270 ? -30.768 3.774 -6.651 1.00 96.00 270 LYS A N 1
ATOM 1882 C CA . LYS A 1 270 ? -30.551 3.810 -5.198 1.00 96.00 270 LYS A CA 1
ATOM 1883 C C . LYS A 1 270 ? -31.351 2.733 -4.453 1.00 96.00 270 LYS A C 1
ATOM 1885 O O . LYS A 1 270 ? -30.852 2.199 -3.470 1.00 96.00 270 LYS A O 1
ATOM 1890 N N . THR A 1 271 ? -32.537 2.353 -4.927 1.00 96.19 271 THR A N 1
ATOM 1891 C CA . THR A 1 271 ? -33.307 1.221 -4.380 1.00 96.19 271 THR A CA 1
ATOM 1892 C C . THR A 1 271 ? -32.625 -0.113 -4.710 1.00 96.19 271 THR A C 1
ATOM 1894 O O . THR A 1 271 ? -32.553 -0.999 -3.861 1.00 96.19 271 THR A O 1
ATOM 1897 N N . ALA A 1 272 ? -32.023 -0.249 -5.896 1.00 94.12 272 ALA A N 1
ATOM 1898 C CA . ALA A 1 272 ? -31.186 -1.402 -6.224 1.00 94.12 272 ALA A CA 1
ATOM 1899 C C . ALA A 1 272 ? -29.940 -1.472 -5.321 1.00 94.12 272 ALA A C 1
ATOM 1901 O O . ALA A 1 272 ? -29.645 -2.533 -4.775 1.00 94.12 272 ALA A O 1
ATOM 1902 N N . LEU A 1 273 ? -29.253 -0.345 -5.085 1.00 97.44 273 LEU A N 1
ATOM 1903 C CA . LEU A 1 273 ? -28.145 -0.262 -4.120 1.00 97.44 273 LEU A CA 1
ATOM 1904 C C . LEU A 1 273 ? -28.577 -0.701 -2.714 1.00 97.44 273 LEU A C 1
ATOM 1906 O O . LEU A 1 273 ? -27.841 -1.433 -2.046 1.00 97.44 273 LEU A O 1
ATOM 1910 N N . ASN A 1 274 ? -29.767 -0.282 -2.280 1.00 97.12 274 ASN A N 1
ATOM 1911 C CA . ASN A 1 274 ? -30.350 -0.697 -1.011 1.00 97.12 274 ASN A CA 1
ATOM 1912 C C . ASN A 1 274 ? -30.460 -2.234 -0.948 1.00 97.12 274 ASN A C 1
ATOM 1914 O O . ASN A 1 274 ? -29.906 -2.854 -0.036 1.00 97.12 274 ASN A O 1
ATOM 1918 N N . GLN A 1 275 ? -31.097 -2.859 -1.945 1.00 97.44 275 GLN A N 1
ATOM 1919 C CA . GLN A 1 275 ? -31.256 -4.317 -2.011 1.00 97.44 275 GLN A CA 1
ATOM 1920 C C . GLN A 1 275 ? -29.911 -5.059 -2.053 1.00 97.44 275 GLN A C 1
ATOM 1922 O O . GLN A 1 275 ? -29.726 -6.045 -1.338 1.00 97.44 275 GLN A O 1
ATOM 1927 N N . LEU A 1 276 ? -28.955 -4.578 -2.854 1.00 97.31 276 LEU A N 1
ATOM 1928 C CA . LEU A 1 276 ? -27.611 -5.158 -2.934 1.00 97.31 276 LEU A CA 1
ATOM 1929 C C . LEU A 1 276 ? -26.913 -5.119 -1.573 1.00 97.31 276 LEU A C 1
ATOM 1931 O O . LEU A 1 276 ? -26.352 -6.118 -1.129 1.00 97.31 276 LEU A O 1
ATOM 1935 N N . THR A 1 277 ? -27.002 -3.987 -0.875 1.00 96.56 277 THR A N 1
ATOM 1936 C CA . THR A 1 277 ? -26.412 -3.829 0.460 1.00 96.56 277 THR A CA 1
ATOM 1937 C C . THR A 1 277 ? -27.070 -4.758 1.472 1.00 96.56 277 THR A C 1
ATOM 1939 O O . THR A 1 277 ? -26.376 -5.354 2.297 1.00 96.56 277 THR A O 1
ATOM 1942 N N . LYS A 1 278 ? -28.392 -4.957 1.381 1.00 97.12 278 LYS A N 1
ATOM 1943 C CA . LYS A 1 278 ? -29.097 -5.908 2.242 1.00 97.12 278 LYS A CA 1
ATOM 1944 C C . LYS A 1 278 ? -28.622 -7.343 2.012 1.00 97.12 278 LYS A C 1
ATOM 1946 O O . LYS A 1 278 ? -28.328 -8.028 2.991 1.00 97.12 278 LYS A O 1
ATOM 1951 N N . ASN A 1 279 ? -28.477 -7.772 0.759 1.00 97.06 279 ASN A N 1
ATOM 1952 C CA . ASN A 1 279 ? -27.953 -9.104 0.439 1.00 97.06 279 ASN A CA 1
ATOM 1953 C C . ASN A 1 279 ? -26.524 -9.277 0.978 1.00 97.06 279 ASN A C 1
ATOM 1955 O O . ASN A 1 279 ? -26.259 -10.222 1.723 1.00 97.06 279 ASN A O 1
ATOM 1959 N N . MET A 1 280 ? -25.636 -8.310 0.713 1.00 96.38 280 MET A N 1
ATOM 1960 C CA . MET A 1 280 ? -24.252 -8.351 1.200 1.00 96.38 280 MET A CA 1
ATOM 1961 C C . MET A 1 280 ? -24.170 -8.399 2.732 1.00 96.38 280 MET A C 1
ATOM 1963 O O . MET A 1 280 ? -23.395 -9.184 3.271 1.00 96.38 280 MET A O 1
ATOM 1967 N N . SER A 1 281 ? -25.015 -7.650 3.452 1.00 96.69 281 SER A N 1
ATOM 1968 C CA . SER A 1 281 ? -25.052 -7.684 4.924 1.00 96.69 281 SER A CA 1
ATOM 1969 C C . SER A 1 281 ? -25.293 -9.092 5.484 1.00 96.69 281 SER A C 1
ATOM 1971 O O . SER A 1 281 ? -24.701 -9.474 6.493 1.00 96.69 281 SER A O 1
ATOM 1973 N N . ILE A 1 282 ? -26.123 -9.885 4.799 1.00 96.50 282 ILE A N 1
ATOM 1974 C CA . ILE A 1 282 ? -26.483 -11.246 5.203 1.00 96.50 282 ILE A CA 1
ATOM 1975 C C . ILE A 1 282 ? -25.366 -12.221 4.821 1.00 96.50 282 ILE A C 1
ATOM 1977 O O . ILE A 1 282 ? -24.965 -13.056 5.632 1.00 96.50 282 ILE A O 1
ATOM 1981 N N . GLU A 1 283 ? -24.858 -12.126 3.591 1.00 96.88 283 GLU A N 1
ATOM 1982 C CA . GLU A 1 283 ? -23.829 -13.031 3.072 1.00 96.88 283 GLU A CA 1
ATOM 1983 C C . GLU A 1 283 ? -22.501 -12.883 3.816 1.00 96.88 283 GLU A C 1
ATOM 1985 O O . GLU A 1 283 ? -21.896 -13.879 4.225 1.00 96.88 283 GLU A O 1
ATOM 1990 N N . PHE A 1 284 ? -22.060 -11.643 4.028 1.00 93.06 284 PHE A N 1
ATOM 1991 C CA . PHE A 1 284 ? -20.806 -11.348 4.709 1.00 93.06 284 PHE A CA 1
ATOM 1992 C C . PHE A 1 284 ? -20.925 -11.455 6.229 1.00 93.06 284 PHE A C 1
ATOM 1994 O O . PHE A 1 284 ? -19.938 -11.786 6.881 1.00 93.06 284 PHE A O 1
ATOM 2001 N N . GLY A 1 285 ? -22.122 -11.285 6.801 1.00 90.69 285 GLY A N 1
ATOM 2002 C CA . GLY A 1 285 ? -22.369 -11.527 8.225 1.00 90.69 285 GLY A CA 1
ATOM 2003 C C . GLY A 1 285 ? -22.154 -12.985 8.657 1.00 90.69 285 GLY A C 1
ATOM 2004 O O . GLY A 1 285 ? -21.922 -13.247 9.832 1.00 90.69 285 GLY A O 1
ATOM 2005 N N . ARG A 1 286 ? -22.185 -13.942 7.717 1.00 91.19 286 ARG A N 1
ATOM 2006 C CA . ARG A 1 286 ? -21.970 -15.383 7.968 1.00 91.19 286 ARG A CA 1
ATOM 2007 C C . ARG A 1 286 ? -20.530 -15.850 7.722 1.00 91.19 286 ARG A C 1
ATOM 2009 O O . ARG A 1 286 ? -20.244 -17.041 7.844 1.00 91.19 286 ARG A O 1
ATOM 2016 N N . LYS A 1 287 ? -19.626 -14.959 7.306 1.00 88.81 287 LYS A N 1
ATOM 2017 C CA . LYS A 1 287 ? -18.227 -15.308 7.008 1.00 88.81 287 LYS A CA 1
ATOM 2018 C C . LYS A 1 287 ? -17.406 -15.419 8.295 1.00 88.81 287 LYS A C 1
ATOM 2020 O O . LYS A 1 287 ? -17.744 -14.828 9.313 1.00 88.81 287 LYS A O 1
ATOM 2025 N N . LYS A 1 288 ? -16.270 -16.126 8.213 1.00 83.38 288 LYS A N 1
ATOM 2026 C CA . LYS A 1 288 ? -15.289 -16.259 9.311 1.00 83.38 288 LYS A CA 1
ATOM 2027 C C . LYS A 1 288 ? -14.839 -14.898 9.867 1.00 83.38 288 LYS A C 1
ATOM 2029 O O . LYS A 1 288 ? -14.609 -14.773 11.063 1.00 83.38 288 LYS A O 1
ATOM 2034 N N . HIS A 1 289 ? -14.730 -13.900 8.990 1.00 85.56 289 HIS A N 1
ATOM 2035 C CA . HIS A 1 289 ? -14.455 -12.508 9.335 1.00 85.56 289 HIS A CA 1
ATOM 2036 C C . HIS A 1 289 ? -15.642 -11.661 8.862 1.00 85.56 289 HIS A C 1
ATOM 2038 O O . HIS A 1 289 ? -15.704 -11.326 7.676 1.00 85.56 289 HIS A O 1
ATOM 2044 N N . PRO A 1 290 ? -16.629 -11.402 9.733 1.00 88.75 290 PRO A N 1
ATOM 2045 C CA . PRO A 1 290 ? -17.833 -10.692 9.340 1.00 88.75 290 PRO A CA 1
ATOM 2046 C C . PRO A 1 290 ? -17.546 -9.216 9.044 1.00 88.75 290 PRO A C 1
ATOM 2048 O O . PRO A 1 290 ? -16.688 -8.587 9.666 1.00 88.75 290 PRO A O 1
ATOM 2051 N N . VAL A 1 291 ? -18.299 -8.669 8.093 1.00 93.81 291 VAL A N 1
ATOM 2052 C CA . VAL A 1 291 ? -18.231 -7.266 7.664 1.00 93.81 291 VAL A CA 1
ATOM 2053 C C . VAL A 1 291 ? -19.611 -6.647 7.866 1.00 93.81 291 VAL A C 1
ATOM 2055 O O . VAL A 1 291 ? -20.615 -7.237 7.458 1.00 93.81 291 VAL A O 1
ATOM 2058 N N . ALA A 1 292 ? -19.677 -5.478 8.503 1.00 95.62 292 ALA A N 1
ATOM 2059 C CA . ALA A 1 292 ? -20.923 -4.731 8.628 1.00 95.62 292 ALA A CA 1
ATOM 2060 C C . ALA A 1 292 ? -21.195 -3.942 7.344 1.00 95.62 292 ALA A C 1
ATOM 2062 O O . ALA A 1 292 ? -20.295 -3.325 6.782 1.00 95.62 292 ALA A O 1
ATOM 2063 N N . PHE A 1 293 ? -22.445 -3.931 6.899 1.00 97.75 293 PHE A N 1
ATOM 2064 C CA . PHE A 1 293 ? -22.888 -3.159 5.742 1.00 97.75 293 PHE A CA 1
ATOM 2065 C C . PHE A 1 293 ? -23.970 -2.186 6.185 1.00 97.75 293 PHE A C 1
ATOM 2067 O O . PHE A 1 293 ? -24.958 -2.612 6.774 1.00 97.75 293 PHE A O 1
ATOM 2074 N N . VAL A 1 294 ? -23.819 -0.896 5.899 1.00 97.44 294 VAL A N 1
ATOM 2075 C CA . VAL A 1 294 ? -24.797 0.131 6.290 1.00 97.44 294 VAL A CA 1
ATOM 2076 C C . VAL A 1 294 ? -25.122 1.048 5.119 1.00 97.44 294 VAL A C 1
ATOM 2078 O O . VAL A 1 294 ? -24.259 1.353 4.295 1.00 97.44 294 VAL A O 1
ATOM 2081 N N . LEU A 1 295 ? -26.376 1.491 5.038 1.00 98.38 295 LEU A N 1
ATOM 2082 C CA . LEU A 1 295 ? -26.821 2.503 4.083 1.00 98.38 295 LEU A CA 1
ATOM 2083 C C . LEU A 1 295 ? -26.978 3.836 4.799 1.00 98.38 295 LEU A C 1
ATOM 2085 O O . LEU A 1 295 ? -27.617 3.908 5.847 1.00 98.38 295 LEU A O 1
ATOM 2089 N N . LEU A 1 296 ? -26.430 4.889 4.201 1.00 98.19 296 LEU A N 1
ATOM 2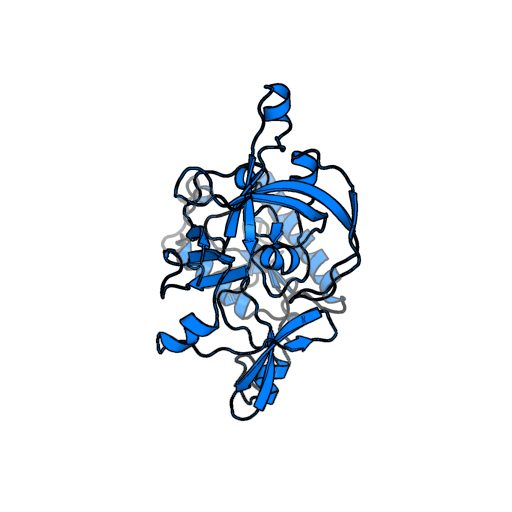090 C CA . LEU A 1 296 ? -26.415 6.224 4.786 1.00 98.19 296 LEU A CA 1
ATOM 2091 C C . LEU A 1 296 ? -27.065 7.229 3.843 1.00 98.19 296 LEU A C 1
ATOM 2093 O O . LEU A 1 296 ? -26.655 7.356 2.689 1.00 98.19 296 LEU A O 1
ATOM 2097 N N . HIS A 1 297 ? -28.048 7.978 4.333 1.00 97.12 297 HIS A N 1
ATOM 2098 C CA . HIS A 1 297 ? -28.561 9.156 3.646 1.00 97.12 297 HIS A CA 1
ATOM 2099 C C . HIS A 1 297 ? -27.891 10.430 4.197 1.00 97.12 297 HIS A C 1
ATOM 2101 O O . HIS A 1 297 ? -28.108 10.776 5.356 1.00 97.12 297 HIS A O 1
ATOM 2107 N N . PRO A 1 298 ? -27.144 11.189 3.374 1.00 96.31 298 PRO A N 1
ATOM 2108 C CA . PRO A 1 298 ? -26.378 12.353 3.833 1.00 96.31 298 PRO A CA 1
ATOM 2109 C C . PRO A 1 298 ? -27.222 13.607 4.137 1.00 96.31 298 PRO A C 1
ATOM 2111 O O . PRO A 1 298 ? -26.664 14.649 4.472 1.00 96.31 298 PRO A O 1
ATOM 2114 N N . GLY A 1 299 ? -28.546 13.562 3.958 1.00 93.06 299 GLY A N 1
ATOM 2115 C CA . GLY A 1 299 ? -29.361 14.773 3.833 1.00 93.06 299 GLY A CA 1
ATOM 2116 C C . GLY A 1 299 ? -29.212 15.425 2.454 1.00 93.06 299 GLY A C 1
ATOM 2117 O O . GLY A 1 299 ? -28.726 14.812 1.497 1.00 93.06 299 GLY A O 1
ATOM 2118 N N . THR A 1 300 ? -29.645 16.679 2.330 1.00 92.88 300 THR A N 1
ATOM 2119 C CA . THR A 1 300 ? -29.422 17.480 1.120 1.00 92.88 300 THR A CA 1
ATOM 2120 C C . THR A 1 300 ? -28.112 18.250 1.268 1.00 92.88 300 THR A C 1
ATOM 2122 O O . THR A 1 300 ? -28.039 19.227 2.006 1.00 92.88 300 THR A O 1
ATOM 2125 N N . VAL A 1 301 ? -27.074 17.823 0.549 1.00 94.69 301 VAL A N 1
ATOM 2126 C CA . VAL A 1 301 ? -25.726 18.413 0.624 1.00 94.69 301 VAL A CA 1
ATOM 2127 C C . VAL A 1 301 ? -25.505 19.384 -0.529 1.00 94.69 301 VAL A C 1
ATOM 2129 O O . VAL A 1 301 ? -25.914 19.095 -1.651 1.00 94.69 301 VAL A O 1
ATOM 2132 N N . ALA A 1 302 ? -24.855 20.521 -0.290 1.00 92.94 302 ALA A N 1
ATOM 2133 C CA . ALA A 1 302 ? -24.532 21.531 -1.296 1.00 92.94 302 ALA A CA 1
ATOM 2134 C C . ALA A 1 302 ? -23.408 21.075 -2.254 1.00 92.94 302 ALA A C 1
ATOM 2136 O O . ALA A 1 302 ? -22.275 21.531 -2.164 1.00 92.94 302 ALA A O 1
ATOM 2137 N N . THR A 1 303 ? -23.738 20.188 -3.196 1.00 92.25 303 THR A N 1
ATOM 2138 C CA . THR A 1 303 ? -22.852 19.683 -4.262 1.00 92.25 303 THR A CA 1
ATOM 2139 C C . THR A 1 303 ? -23.417 20.000 -5.648 1.00 92.25 303 THR A C 1
ATOM 2141 O O . THR A 1 303 ? -24.558 20.463 -5.760 1.00 92.25 303 THR A O 1
ATOM 2144 N N . ASP A 1 304 ? -22.662 19.714 -6.708 1.00 93.62 304 ASP A N 1
ATOM 2145 C CA . ASP A 1 304 ? -23.118 19.885 -8.097 1.00 93.62 304 ASP A CA 1
ATOM 2146 C C . ASP A 1 304 ? -24.396 19.090 -8.393 1.00 93.62 304 ASP A C 1
ATOM 2148 O O . ASP A 1 304 ? -25.302 19.591 -9.055 1.00 93.62 304 ASP A O 1
ATOM 2152 N N . LEU A 1 305 ? -24.528 17.888 -7.815 1.00 87.25 305 LEU A N 1
ATOM 2153 C CA . LEU A 1 305 ? -25.728 17.059 -7.955 1.00 87.25 305 LEU A CA 1
ATOM 2154 C C . LEU A 1 305 ? -26.981 17.757 -7.410 1.00 87.25 305 LEU A C 1
ATOM 2156 O O . LEU A 1 305 ? -28.055 17.626 -7.991 1.00 87.25 305 LEU A O 1
ATOM 2160 N N . SER A 1 306 ? -26.870 18.476 -6.288 1.00 86.38 306 SER A N 1
ATOM 2161 C CA . SER A 1 306 ? -28.023 19.131 -5.660 1.00 86.38 306 SER A CA 1
ATOM 2162 C C . SER A 1 306 ? -28.282 20.537 -6.185 1.00 86.38 306 SER A C 1
ATOM 2164 O O . SER A 1 306 ? -29.381 21.043 -5.968 1.00 86.38 306 SER A O 1
ATOM 2166 N N . ALA A 1 307 ? -27.313 21.170 -6.860 1.00 88.00 307 ALA A N 1
ATOM 2167 C CA . ALA A 1 307 ? -27.383 22.563 -7.307 1.00 88.00 307 ALA A CA 1
ATOM 2168 C C . ALA A 1 307 ? -28.678 22.919 -8.065 1.00 88.00 307 ALA A C 1
ATOM 2170 O O . ALA A 1 307 ? -29.303 23.916 -7.691 1.00 88.00 307 ALA A O 1
ATOM 2171 N N . PRO A 1 308 ? -29.175 22.099 -9.014 1.00 86.31 308 PRO A N 1
ATOM 2172 C CA . PRO A 1 308 ? -30.424 22.395 -9.724 1.00 86.31 308 PRO A CA 1
ATOM 2173 C C . PRO A 1 308 ? -31.691 22.267 -8.859 1.00 86.31 308 PRO A C 1
ATOM 2175 O O . PRO A 1 308 ? -32.764 22.707 -9.263 1.00 86.31 308 PRO A O 1
ATOM 2178 N N . PHE A 1 309 ? -31.592 21.665 -7.670 1.00 80.38 309 PHE A N 1
ATOM 2179 C CA . PHE A 1 309 ? -32.732 21.208 -6.867 1.00 80.38 309 PHE A CA 1
ATOM 2180 C C . PHE A 1 309 ? -32.832 21.893 -5.496 1.00 80.38 309 PHE A C 1
ATOM 2182 O O . PHE A 1 309 ? -33.636 21.491 -4.657 1.00 80.38 309 PHE A O 1
ATOM 2189 N N . ARG A 1 310 ? -32.045 22.951 -5.255 1.00 82.38 310 ARG A N 1
ATOM 2190 C CA . ARG A 1 310 ? -31.983 23.642 -3.951 1.00 82.38 310 ARG A CA 1
ATOM 2191 C C . ARG A 1 310 ? -33.172 24.563 -3.668 1.00 82.38 310 ARG A C 1
ATOM 2193 O O . ARG A 1 310 ? -33.401 24.903 -2.514 1.00 82.38 310 ARG A O 1
ATOM 2200 N N . ARG A 1 311 ? -33.939 24.951 -4.696 1.00 77.94 311 ARG A N 1
ATOM 2201 C CA . ARG A 1 311 ? -35.000 25.977 -4.606 1.00 77.94 311 ARG A CA 1
ATOM 2202 C C . ARG A 1 311 ? -36.073 25.674 -3.552 1.00 77.94 311 ARG A C 1
ATOM 2204 O O . ARG A 1 311 ? -36.620 26.605 -2.979 1.00 77.94 311 ARG A O 1
ATOM 2211 N N . ASN A 1 312 ? -36.348 24.394 -3.302 1.00 78.50 312 ASN A N 1
ATOM 2212 C CA . ASN A 1 312 ? -37.388 23.945 -2.371 1.00 78.50 312 ASN A CA 1
ATOM 2213 C C . ASN A 1 312 ? -36.814 23.301 -1.098 1.00 78.50 312 ASN A C 1
ATOM 2215 O O . ASN A 1 312 ? -37.536 22.609 -0.384 1.00 78.50 312 ASN A O 1
ATOM 2219 N N . VAL A 1 313 ? -35.515 23.468 -0.826 1.00 83.62 313 VAL A N 1
ATOM 2220 C CA . VAL A 1 313 ? -34.896 22.933 0.392 1.00 83.62 313 VAL A CA 1
ATOM 2221 C C . VAL A 1 313 ? -35.239 23.869 1.554 1.00 83.62 313 VAL A C 1
ATOM 2223 O O . VAL A 1 313 ? -34.942 25.060 1.453 1.00 83.62 313 VAL A O 1
ATOM 2226 N N . PRO A 1 314 ? -35.850 23.373 2.648 1.00 85.50 314 PRO A N 1
ATOM 2227 C CA . PRO A 1 314 ? -36.158 24.205 3.806 1.00 85.50 314 PRO A CA 1
ATOM 2228 C C . PRO A 1 314 ? -34.910 24.877 4.386 1.00 85.50 314 PRO A C 1
ATOM 2230 O O . PRO A 1 314 ? -33.802 24.329 4.325 1.00 85.50 314 PRO A O 1
ATOM 2233 N N . GLU A 1 315 ? -35.096 26.044 4.998 1.00 82.69 315 GLU A N 1
ATOM 2234 C CA . GLU A 1 315 ? -34.018 26.752 5.683 1.00 82.69 315 GLU A CA 1
ATOM 2235 C C . GLU A 1 315 ? -33.350 25.843 6.732 1.00 82.69 315 GLU A C 1
ATOM 2237 O O . GLU A 1 315 ? -34.006 25.086 7.449 1.00 82.69 315 GLU A O 1
ATOM 2242 N N . GLY A 1 316 ? -32.015 25.837 6.760 1.00 82.75 316 GLY A N 1
ATOM 2243 C CA . GLY A 1 316 ? -31.233 24.974 7.653 1.00 82.75 316 GLY A CA 1
ATOM 2244 C C . GLY A 1 316 ? -31.178 23.483 7.274 1.00 82.75 316 GLY A C 1
ATOM 2245 O O . GLY A 1 316 ? -30.505 22.719 7.971 1.00 82.75 316 GLY A O 1
ATOM 2246 N N . LYS A 1 317 ? -31.828 23.048 6.180 1.00 87.62 317 LYS A N 1
ATOM 2247 C CA . LYS A 1 317 ? -31.788 21.658 5.670 1.00 87.62 317 LYS A CA 1
ATOM 2248 C C . LYS A 1 317 ? -30.872 21.452 4.455 1.00 87.62 317 LYS A C 1
ATOM 2250 O O . LYS A 1 317 ? -30.754 20.327 3.976 1.00 87.62 317 LYS A O 1
ATOM 2255 N N . LEU A 1 318 ? -30.195 22.504 3.990 1.00 92.31 318 LEU A N 1
ATOM 2256 C CA . LEU A 1 318 ? -29.082 22.408 3.042 1.00 92.31 318 LEU A CA 1
ATOM 2257 C C . LEU A 1 318 ? -27.759 22.354 3.819 1.00 92.31 318 LEU A C 1
ATOM 2259 O O . LEU A 1 318 ? -27.411 23.303 4.518 1.00 92.31 318 LEU A O 1
ATOM 2263 N N . PHE A 1 319 ? -27.030 21.246 3.725 1.00 94.31 319 PHE A N 1
ATOM 2264 C CA . PHE A 1 319 ? -25.799 21.021 4.486 1.00 94.31 319 PHE A CA 1
ATOM 2265 C C . PHE A 1 319 ? -24.546 21.326 3.668 1.00 94.31 319 PHE A C 1
ATOM 2267 O O . PHE A 1 319 ? -24.532 21.129 2.451 1.00 94.31 319 PHE A O 1
ATOM 2274 N N . SER A 1 320 ? -23.473 21.753 4.343 1.00 95.19 320 SER A N 1
ATOM 2275 C CA . SER A 1 320 ? -22.135 21.767 3.744 1.00 95.19 320 SER A CA 1
ATOM 2276 C C . SER A 1 320 ? -21.591 20.342 3.602 1.00 95.19 320 SER A C 1
ATOM 2278 O O . SER A 1 320 ? -22.058 19.413 4.275 1.00 95.19 320 SER A O 1
ATOM 2280 N N . VAL A 1 321 ? -20.602 20.169 2.725 1.00 95.44 321 VAL A N 1
ATOM 2281 C CA . VAL A 1 321 ? -19.946 18.874 2.494 1.00 95.44 321 VAL A CA 1
ATOM 2282 C C . VAL A 1 321 ? -19.259 18.389 3.768 1.00 95.44 321 VAL A C 1
ATOM 2284 O O . VAL A 1 321 ? -19.409 17.229 4.143 1.00 95.44 321 VAL A O 1
ATOM 2287 N N . GLU A 1 322 ? -18.586 19.292 4.477 1.00 95.44 322 GLU A N 1
ATOM 2288 C CA . GLU A 1 322 ? -17.842 19.013 5.705 1.00 95.44 322 GLU A CA 1
ATOM 2289 C C . GLU A 1 322 ? -18.790 18.545 6.807 1.00 95.44 322 GLU A C 1
ATOM 2291 O O . GLU A 1 322 ? -18.551 17.513 7.426 1.00 95.44 322 GLU A O 1
ATOM 2296 N N . ARG A 1 323 ? -19.919 19.246 7.001 1.00 94.69 323 ARG A N 1
ATOM 2297 C CA . ARG A 1 323 ? -20.926 18.856 7.996 1.00 94.69 323 ARG A CA 1
ATOM 2298 C C . ARG A 1 323 ? -21.462 17.456 7.715 1.00 94.69 323 ARG A C 1
ATOM 2300 O O . ARG A 1 323 ? -21.501 16.635 8.630 1.00 94.69 323 ARG A O 1
ATOM 2307 N N . ALA A 1 324 ? -21.874 17.190 6.475 1.00 94.38 324 ALA A N 1
ATOM 2308 C CA . ALA A 1 324 ? -22.413 15.887 6.100 1.00 94.38 324 ALA A CA 1
ATOM 2309 C C . ALA A 1 324 ? -21.359 14.784 6.288 1.00 94.38 324 ALA A C 1
ATOM 2311 O O . ALA A 1 324 ? -21.637 13.779 6.937 1.00 94.38 324 ALA A O 1
ATOM 2312 N N . ALA A 1 325 ? -20.130 14.991 5.807 1.00 96.06 325 ALA A N 1
ATOM 2313 C CA . ALA A 1 325 ? -19.040 14.032 5.961 1.00 96.06 325 ALA A CA 1
ATOM 2314 C C . ALA A 1 325 ? -18.727 13.741 7.438 1.00 96.06 325 ALA A C 1
ATOM 2316 O O . ALA A 1 325 ? -18.676 12.575 7.829 1.00 96.06 325 ALA A O 1
ATOM 2317 N N . SER A 1 326 ? -18.589 14.772 8.279 1.00 94.75 326 SER A N 1
ATOM 2318 C CA . SER A 1 326 ? -18.326 14.607 9.714 1.00 94.75 326 SER A CA 1
ATOM 2319 C C . SER A 1 326 ? -19.445 13.852 10.433 1.00 94.75 326 SER A C 1
ATOM 2321 O O . SER A 1 326 ? -19.159 12.978 11.251 1.00 94.75 326 SER A O 1
ATOM 2323 N N . GLN A 1 327 ? -20.712 14.142 10.121 1.00 96.00 327 GLN A N 1
ATOM 2324 C CA . GLN A 1 327 ? -21.850 13.427 10.707 1.00 96.00 327 GLN A CA 1
ATOM 2325 C C . GLN A 1 327 ? -21.845 11.947 10.314 1.00 96.00 327 GLN A C 1
ATOM 2327 O O . GLN A 1 327 ? -21.945 11.083 11.182 1.00 96.00 327 GLN A O 1
ATOM 2332 N N . LEU A 1 328 ? -21.657 11.644 9.027 1.00 96.94 328 LEU A N 1
ATOM 2333 C CA . LEU A 1 328 ? -21.632 10.264 8.544 1.00 96.94 328 LEU A CA 1
ATOM 2334 C C . LEU A 1 328 ? -20.448 9.471 9.099 1.00 96.94 328 LEU A C 1
ATOM 2336 O O . LEU A 1 328 ? -20.633 8.330 9.510 1.00 96.94 328 LEU A O 1
ATOM 2340 N N . LEU A 1 329 ? -19.256 10.067 9.170 1.00 96.69 329 LEU A N 1
ATOM 2341 C CA . LEU A 1 329 ? -18.093 9.435 9.800 1.00 96.69 329 LEU A CA 1
ATOM 2342 C C . LEU A 1 329 ? -18.345 9.153 11.287 1.00 96.69 329 LEU A C 1
ATOM 2344 O O . LEU A 1 329 ? -18.014 8.072 11.771 1.00 96.69 329 LEU A O 1
ATOM 2348 N N . GLY A 1 330 ? -18.995 10.083 11.994 1.00 94.38 330 GLY A N 1
ATOM 2349 C CA . GLY A 1 330 ? -19.404 9.891 13.385 1.00 94.38 330 GLY A CA 1
ATOM 2350 C C . GLY A 1 330 ? -20.423 8.762 13.573 1.00 94.38 330 GLY A C 1
ATOM 2351 O O . GLY A 1 330 ? -20.379 8.073 14.590 1.00 94.38 330 GLY A O 1
ATOM 2352 N N . ILE A 1 331 ? -21.315 8.547 12.601 1.00 95.94 331 ILE A N 1
ATOM 2353 C CA . ILE A 1 331 ? -22.244 7.408 12.584 1.00 95.94 331 ILE A CA 1
ATOM 2354 C C . ILE A 1 331 ? -21.475 6.111 12.327 1.00 95.94 331 ILE A C 1
ATOM 2356 O O . ILE A 1 331 ? -21.594 5.177 13.115 1.00 95.94 331 ILE A O 1
ATOM 2360 N N . ILE A 1 332 ? -20.649 6.062 11.276 1.00 95.69 332 ILE A N 1
ATOM 2361 C CA . ILE A 1 332 ? -19.851 4.880 10.910 1.00 95.69 332 ILE A CA 1
ATOM 2362 C C . ILE A 1 332 ? -19.001 4.413 12.096 1.00 95.69 332 ILE A C 1
ATOM 2364 O O . ILE A 1 332 ? -19.011 3.228 12.412 1.00 95.69 332 ILE A O 1
ATOM 2368 N N . GLY A 1 333 ? -18.342 5.336 12.805 1.00 92.06 333 GLY A N 1
ATOM 2369 C CA . GLY A 1 333 ? -17.512 5.018 13.972 1.00 92.06 333 GLY A CA 1
ATOM 2370 C C . GLY A 1 333 ? -18.267 4.420 15.168 1.00 92.06 333 GLY A C 1
ATOM 2371 O O . GLY A 1 333 ? -17.635 3.881 16.071 1.00 92.06 333 GLY A O 1
ATOM 2372 N N . LYS A 1 334 ? -19.605 4.497 15.191 1.00 92.12 334 LYS A N 1
ATOM 2373 C CA . LYS A 1 334 ? -20.458 3.923 16.247 1.00 92.12 334 LYS A CA 1
ATOM 2374 C C . LYS A 1 334 ? -21.131 2.611 15.839 1.00 92.12 334 LYS A C 1
ATOM 2376 O O . LYS A 1 334 ? -21.693 1.942 16.710 1.00 92.12 334 LYS A O 1
ATOM 2381 N N . LYS A 1 335 ? -21.117 2.256 14.548 1.00 92.25 335 LYS A N 1
ATOM 2382 C CA . LYS A 1 335 ? -21.796 1.059 14.038 1.00 92.25 335 LYS A CA 1
ATOM 2383 C C . LYS A 1 335 ? -21.079 -0.212 14.473 1.00 92.25 335 LYS A C 1
ATOM 2385 O O . LYS A 1 335 ? -19.860 -0.257 14.614 1.00 92.25 335 LYS A O 1
ATOM 2390 N N . ARG A 1 336 ? -21.880 -1.247 14.703 1.00 91.19 336 ARG A N 1
ATOM 2391 C CA . ARG A 1 336 ? -21.476 -2.590 15.116 1.00 91.19 336 ARG A CA 1
ATOM 2392 C C . ARG A 1 336 ? -21.969 -3.607 14.095 1.00 91.19 336 ARG A C 1
ATOM 2394 O O . ARG A 1 336 ? -22.862 -3.328 13.299 1.00 91.19 336 ARG A O 1
ATOM 2401 N N . LEU A 1 337 ? -21.474 -4.842 14.183 1.00 91.56 337 LEU A N 1
ATOM 2402 C CA . LEU A 1 337 ? -21.997 -5.962 13.387 1.00 91.56 337 LEU A CA 1
ATOM 2403 C C . LEU A 1 337 ? -23.516 -6.152 13.548 1.00 91.56 337 LEU A C 1
ATOM 2405 O O . LEU A 1 337 ? -24.187 -6.514 12.585 1.00 91.56 337 LEU A O 1
ATOM 2409 N N . ALA A 1 338 ? -24.057 -5.872 14.739 1.00 93.12 338 ALA A N 1
ATOM 2410 C CA . ALA A 1 338 ? -25.495 -5.930 15.013 1.00 93.12 338 ALA A CA 1
ATOM 2411 C C . ALA A 1 338 ? -26.308 -4.887 14.222 1.00 93.12 338 ALA A C 1
ATOM 2413 O O . ALA A 1 338 ? -27.486 -5.109 13.960 1.00 93.12 338 ALA A O 1
ATOM 2414 N N . ASP A 1 339 ? -25.676 -3.790 13.797 1.00 94.06 339 ASP A N 1
ATOM 2415 C CA . ASP A 1 339 ? -26.301 -2.733 12.999 1.00 94.06 339 ASP A CA 1
ATOM 2416 C C . ASP A 1 339 ? -26.211 -3.007 11.486 1.00 94.06 339 ASP A C 1
ATOM 2418 O O . ASP A 1 339 ? -26.628 -2.181 10.669 1.00 94.06 339 ASP A O 1
ATOM 2422 N N . SER A 1 340 ? -25.642 -4.147 11.080 1.00 96.56 340 SER A N 1
ATOM 2423 C CA . SER A 1 340 ? -25.494 -4.513 9.672 1.00 96.56 340 SER A CA 1
ATOM 2424 C C . SER A 1 340 ? -26.857 -4.693 8.991 1.00 96.56 340 SER A C 1
ATOM 2426 O O . SER A 1 340 ? -27.780 -5.318 9.515 1.00 96.56 340 SER A O 1
ATOM 2428 N N . GLY A 1 341 ? -26.989 -4.151 7.784 1.00 95.88 341 GLY A N 1
ATOM 2429 C CA . GLY A 1 341 ? -28.215 -4.154 6.995 1.00 95.88 341 GLY A CA 1
ATOM 2430 C C . GLY A 1 341 ? -29.233 -3.091 7.412 1.00 95.88 341 GLY A C 1
ATOM 2431 O O . GLY A 1 341 ? -30.405 -3.239 7.056 1.00 95.88 341 GLY A O 1
ATOM 2432 N N . THR A 1 342 ? -28.814 -2.061 8.156 1.00 97.12 342 THR A N 1
ATOM 2433 C CA . THR A 1 342 ? -29.630 -0.880 8.484 1.00 97.12 342 THR A CA 1
ATOM 2434 C C . THR A 1 342 ? -29.545 0.195 7.397 1.00 97.12 342 THR A C 1
ATOM 2436 O O . THR A 1 342 ? -28.570 0.279 6.643 1.00 97.12 342 THR A O 1
ATOM 2439 N N . PHE A 1 343 ? -30.589 1.025 7.323 1.00 98.06 343 PHE A N 1
ATOM 2440 C CA . PHE A 1 343 ? -30.646 2.223 6.493 1.00 98.06 343 PHE A CA 1
ATOM 2441 C C . PHE A 1 343 ? -30.983 3.412 7.386 1.00 98.06 343 PHE A C 1
ATOM 2443 O O . PHE A 1 343 ? -32.059 3.442 7.978 1.00 98.06 343 PHE A O 1
ATOM 2450 N N . VAL A 1 344 ? -30.048 4.351 7.520 1.00 98.06 344 VAL A N 1
ATOM 2451 C CA . VAL A 1 344 ? -30.175 5.496 8.428 1.00 98.06 344 VAL A CA 1
ATOM 2452 C C . VAL A 1 344 ? -29.842 6.810 7.731 1.00 98.06 344 VAL A C 1
ATOM 2454 O O . VAL A 1 344 ? -29.164 6.831 6.698 1.00 98.06 344 VAL A O 1
ATOM 2457 N N . ASP A 1 345 ? -30.323 7.919 8.280 1.00 96.88 345 ASP A N 1
ATOM 2458 C CA . ASP A 1 345 ? -29.959 9.257 7.828 1.00 96.88 345 ASP A CA 1
ATOM 2459 C C . ASP A 1 345 ? -28.788 9.864 8.616 1.00 96.88 345 ASP A C 1
ATOM 2461 O O . ASP A 1 345 ? -28.152 9.224 9.451 1.00 96.88 345 ASP A O 1
ATOM 2465 N N . TRP A 1 346 ? -28.473 11.121 8.311 1.00 95.31 346 TRP A N 1
ATOM 2466 C CA . TRP A 1 346 ? -27.410 11.901 8.941 1.00 95.31 346 TRP A CA 1
ATOM 2467 C C . TRP A 1 346 ? -27.610 12.129 10.455 1.00 95.31 346 TRP A C 1
ATOM 2469 O O . TRP A 1 346 ? -26.671 12.580 11.113 1.00 95.31 346 TRP A O 1
ATOM 2479 N N . GLN A 1 347 ? -28.798 11.843 11.008 1.00 95.06 347 GLN A N 1
ATOM 2480 C CA . GLN A 1 347 ? -29.120 11.866 12.446 1.00 95.06 347 GLN A CA 1
ATOM 2481 C C . GLN A 1 347 ? -28.973 10.498 13.110 1.00 95.06 347 GLN A C 1
ATOM 2483 O O . GLN A 1 347 ? -29.184 10.397 14.315 1.00 95.06 347 GLN A O 1
ATOM 2488 N N . ASP A 1 348 ? -28.603 9.469 12.346 1.00 96.69 348 ASP A N 1
ATOM 2489 C CA . ASP A 1 348 ? -28.709 8.064 12.734 1.00 96.69 348 ASP A CA 1
ATOM 2490 C C . ASP A 1 348 ? -30.165 7.585 12.918 1.00 96.69 348 ASP A C 1
ATOM 2492 O O . ASP A 1 348 ? -30.420 6.561 13.553 1.00 96.69 348 ASP A O 1
ATOM 2496 N N . GLU A 1 349 ? -31.141 8.304 12.345 1.00 97.25 349 GLU A N 1
ATOM 2497 C CA . GLU A 1 349 ? -32.543 7.886 12.357 1.00 97.25 349 GLU A CA 1
ATOM 2498 C C . GLU A 1 349 ? -32.802 6.858 11.255 1.00 97.25 349 GLU A C 1
ATOM 2500 O O . GLU A 1 349 ? -32.342 7.000 10.122 1.00 97.25 349 GLU A O 1
ATOM 2505 N N . THR A 1 350 ? -33.561 5.807 11.575 1.00 97.38 350 THR A N 1
ATOM 2506 C CA . THR A 1 350 ? -33.874 4.742 10.612 1.00 97.38 350 THR A CA 1
ATOM 2507 C C . THR A 1 350 ? -34.793 5.252 9.505 1.00 97.38 350 THR A C 1
ATOM 2509 O O . THR A 1 350 ? -35.859 5.804 9.770 1.00 97.38 350 THR A O 1
ATOM 2512 N N . ILE A 1 351 ? -34.413 4.992 8.255 1.00 97.25 351 ILE A N 1
ATOM 2513 C CA . ILE A 1 351 ? -35.253 5.205 7.079 1.00 97.25 351 ILE A CA 1
ATOM 2514 C C . ILE A 1 351 ? -35.928 3.874 6.728 1.00 97.25 351 ILE A C 1
ATOM 2516 O O . ILE A 1 351 ? -35.269 2.840 6.602 1.00 97.25 351 ILE A O 1
ATOM 2520 N N . VAL A 1 352 ? -37.253 3.901 6.560 1.00 95.75 352 VAL A N 1
ATOM 2521 C CA . VAL A 1 352 ? -38.022 2.745 6.075 1.00 95.75 352 VAL A CA 1
ATOM 2522 C C . VAL A 1 352 ? -37.581 2.361 4.659 1.00 95.75 352 VAL A C 1
ATOM 2524 O O . VAL A 1 352 ? -37.167 3.213 3.877 1.00 95.75 352 VAL A O 1
ATOM 2527 N N . TRP A 1 353 ? -37.637 1.079 4.324 1.00 90.81 353 TRP A N 1
ATOM 2528 C CA . TRP A 1 353 ? -37.194 0.577 3.022 1.00 90.81 353 TRP A CA 1
ATOM 2529 C C . TRP A 1 353 ? -38.147 0.910 1.887 1.00 90.81 353 TRP A C 1
ATOM 2531 O O . TRP A 1 353 ? -39.371 0.984 2.119 1.00 90.81 353 TRP A O 1
#

Radius of gyration: 27.23 Å; chains: 1; bounding box: 91×45×62 Å